Protein AF-0000000086929652 (afdb_homodimer)

Solvent-ac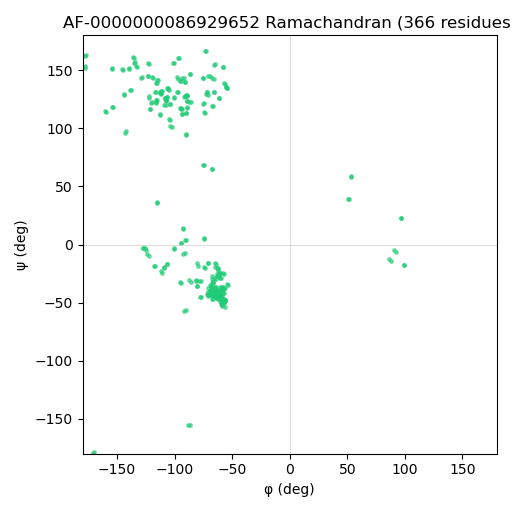cessible surface area (backbone atoms only — not comparable to full-atom values): 19078 Å² total; per-residue (Å²): 114,42,82,32,29,51,51,63,45,70,45,79,44,79,44,78,46,79,41,56,48,30,36,38,38,33,28,35,32,68,66,44,46,27,73,74,44,15,89,83,45,36,86,54,53,48,76,61,48,53,70,36,66,65,52,47,52,46,62,53,68,43,70,43,40,34,35,40,36,36,30,31,57,32,72,74,41,42,44,50,57,54,47,51,56,47,47,56,57,34,49,58,37,32,46,70,76,36,74,83,57,67,66,59,60,54,54,53,52,51,60,50,48,67,60,86,46,74,37,50,53,66,41,40,38,36,42,33,34,41,59,88,25,31,34,35,34,24,48,75,82,41,74,62,40,71,42,86,33,55,61,57,43,33,26,55,53,28,41,46,58,42,80,86,29,78,37,68,67,27,30,52,43,28,39,39,44,49,37,52,53,22,56,71,87,115,43,82,33,30,53,51,63,44,70,44,79,43,79,44,77,46,79,40,55,48,30,34,37,40,35,30,35,33,66,66,44,46,27,73,73,42,15,88,83,46,37,86,53,54,48,76,60,48,54,70,36,65,66,52,46,51,45,62,53,68,44,70,41,40,34,34,40,36,35,29,30,57,32,71,73,42,42,43,52,58,53,47,51,56,49,47,55,56,34,52,58,39,32,48,71,77,35,73,82,56,68,65,58,60,54,54,54,52,50,61,52,48,66,61,86,47,73,37,50,52,66,42,40,37,36,43,31,35,42,61,88,26,33,35,35,34,26,48,74,83,40,75,62,41,73,40,84,34,54,63,58,42,33,26,56,54,27,42,47,58,43,80,85,29,78,37,66,67,28,29,52,42,28,38,40,44,49,36,50,52,22,53,70,88

Nearest PDB structures (foldseek):
  4doo-assembly2_B  TM=9.046E-01  e=1.130E-14  Arabidopsis thaliana
  6cjn-assembly2_B  TM=8.867E-01  e=4.929E-11  Medicago sativa
  1jx1-assembly6_F  TM=8.855E-01  e=1.153E-10  Medicago sativa
  8v8l-assembly2_B  TM=8.593E-01  e=3.194E-10  Panicum virgatum
  5yx4-assembly1_A  TM=8.582E-01  e=7.903E-10  Deschampsia antarctica

pLDDT: mean 89.86, std 7.42, range [68.31, 98.5]

Organism: Prunus avium (NCBI:txid42229)

Radius of gyration: 35.33 Å; Cα contacts (8 Å, |Δi|>4): 707; chains: 2; bounding box: 44×94×55 Å

Foldseek 3Di:
DDDDDDDDDDDDDDDDDDDDFKDKDKDWDLVQLQVQCLVPQLPPDLVVQLPDQVNLVSVLQALTKMKMKIFGADWPDWLLVVLVVLLVQLVVQLCVVPVPDDCVLSVQVSVLRPDRDTDGGGKMWMWIAHSQQKTWIAIPNHTSDIGRHSSSSSSNCCLDQNPPHPDPVNNSVVSSVSSVSSNVD/DDDDDDDDDDDDDDDDDDDDFKDKDKDWDLVQLQVQCQVPQLPPDLVVQLPDQVNLVSVLQALTKMKMKIFGADWPDWLLVVLVVLLVQLVVQLCVVPVPDDCVLSVQVSVLRPDRDTDGGGKMWMWIAHSQQKTWIATPNHTSDIGRHSSSSSSNCCLDQNPPHPDPVNNSVVSSVSSVSSNVD

Structure (mmCIF, N/CA/C/O backbone):
data_AF-0000000086929652-model_v1
#
loop_
_entity.id
_entity.type
_entity.pdbx_description
1 polymer 'Fatty-acid-binding protein 2-like'
#
loop_
_atom_site.group_PDB
_atom_site.id
_atom_site.type_symbol
_atom_site.label_atom_id
_atom_site.label_alt_id
_atom_site.label_comp_id
_atom_site.label_asym_id
_atom_site.label_entity_id
_atom_site.label_seq_id
_atom_site.pdbx_PDB_ins_code
_atom_site.Cartn_x
_atom_site.Cartn_y
_atom_site.Cartn_z
_atom_site.occupancy
_atom_site.B_iso_or_equiv
_atom_site.auth_seq_id
_atom_site.auth_comp_id
_atom_site.auth_asym_id
_atom_site.auth_atom_id
_atom_site.pdbx_PDB_model_num
ATOM 1 N N . GLN A 1 1 ? 0.163 34.469 25.625 1 90.38 1 GLN A N 1
ATOM 2 C CA . GLN A 1 1 ? -0.466 33.969 24.422 1 90.38 1 GLN A CA 1
ATOM 3 C C . GLN A 1 1 ? -1.559 32.938 24.766 1 90.38 1 GLN A C 1
ATOM 5 O O . GLN A 1 1 ? -1.513 32.312 25.812 1 90.38 1 GLN A O 1
ATOM 10 N N . VAL A 1 2 ? -2.607 32.969 24 1 95.44 2 VAL A N 1
ATOM 11 C CA . VAL A 1 2 ? -3.727 32.062 24.219 1 95.44 2 VAL A CA 1
ATOM 12 C C . VAL A 1 2 ? -3.855 31.094 23.031 1 95.44 2 VAL A C 1
ATOM 14 O O . VAL A 1 2 ? -3.672 31.516 21.875 1 95.44 2 VAL A O 1
ATOM 17 N N . LEU A 1 3 ? -4.176 29.938 23.391 1 97.38 3 LEU A N 1
ATOM 18 C CA . LEU A 1 3 ? -4.398 28.938 22.359 1 97.38 3 LEU A CA 1
ATOM 19 C C . LEU A 1 3 ? -5.691 29.203 21.594 1 97.38 3 LEU A C 1
ATOM 21 O O . LEU A 1 3 ? -6.75 29.375 22.219 1 97.38 3 LEU A O 1
ATOM 25 N N . VAL A 1 4 ? -5.551 29.156 20.25 1 97.56 4 VAL A N 1
ATOM 26 C CA . VAL A 1 4 ? -6.75 29.5 19.484 1 97.56 4 VAL A CA 1
ATOM 27 C C . VAL A 1 4 ? -7.051 28.406 18.469 1 97.56 4 VAL A C 1
ATOM 29 O O . VAL A 1 4 ? -8.055 28.469 17.75 1 97.56 4 VAL A O 1
ATOM 32 N N . GLY A 1 5 ? -6.25 27.422 18.359 1 97.31 5 GLY A N 1
ATOM 33 C CA . GLY A 1 5 ? -6.523 26.312 17.469 1 97.31 5 GLY A CA 1
ATOM 34 C C . GLY A 1 5 ? -5.465 25.219 17.531 1 97.31 5 GLY A C 1
ATOM 35 O O . GLY A 1 5 ? -4.324 25.484 17.906 1 97.31 5 GLY A O 1
ATOM 36 N N . THR A 1 6 ? -5.934 24.094 17.203 1 96.5 6 THR A N 1
ATOM 37 C CA . THR A 1 6 ? -5.035 22.938 17.172 1 96.5 6 THR A CA 1
ATOM 38 C C . THR A 1 6 ? -5.285 22.109 15.914 1 96.5 6 THR A C 1
ATOM 40 O O . THR A 1 6 ? -6.297 22.281 15.234 1 96.5 6 THR A O 1
ATOM 43 N N . GLY A 1 7 ? -4.266 21.266 15.578 1 95.38 7 GLY A N 1
ATOM 44 C CA . GLY A 1 7 ? -4.379 20.328 14.484 1 95.38 7 GLY A CA 1
ATOM 45 C C . GLY A 1 7 ? -3.221 19.344 14.414 1 95.38 7 GLY A C 1
ATOM 46 O O . GLY A 1 7 ? -2.395 19.281 15.328 1 95.38 7 GLY A O 1
ATOM 47 N N . SER A 1 8 ? -3.314 18.5 13.43 1 92.81 8 SER A N 1
ATOM 48 C CA . SER A 1 8 ? -2.238 17.531 13.234 1 92.81 8 SER A CA 1
ATOM 49 C C . SER A 1 8 ? -2.006 17.266 11.75 1 92.81 8 SER A C 1
ATOM 51 O O . SER A 1 8 ? -2.885 17.516 10.922 1 92.81 8 SER A O 1
ATOM 53 N N . ARG A 1 9 ? -0.792 16.953 11.484 1 86.69 9 ARG A N 1
ATOM 54 C CA . ARG A 1 9 ? -0.431 16.5 10.141 1 86.69 9 ARG A CA 1
ATOM 55 C C . ARG A 1 9 ? -0.159 15 10.125 1 86.69 9 ARG A C 1
ATOM 57 O O . ARG A 1 9 ? 0.569 14.484 10.969 1 86.69 9 ARG A O 1
ATOM 64 N N . THR A 1 10 ? -0.856 14.328 9.211 1 87.81 10 THR A N 1
ATOM 65 C CA . THR A 1 10 ? -0.689 12.891 9.023 1 87.81 10 THR A CA 1
ATOM 66 C C . THR A 1 10 ? -0.203 12.586 7.609 1 87.81 10 THR A C 1
ATOM 68 O O . THR A 1 10 ? -0.501 13.328 6.672 1 87.81 10 THR A O 1
ATOM 71 N N . MET A 1 11 ? 0.618 11.641 7.457 1 81.12 11 MET A N 1
ATOM 72 C CA . MET A 1 11 ? 1.097 11.156 6.164 1 81.12 11 MET A CA 1
ATOM 73 C C . MET A 1 11 ? 0.66 9.719 5.926 1 81.12 11 MET A C 1
ATOM 75 O O . MET A 1 11 ? 0.737 8.883 6.828 1 81.12 11 MET A O 1
ATOM 79 N N . LYS A 1 12 ? 0.118 9.492 4.758 1 85.38 12 LYS A N 1
ATOM 80 C CA . LYS A 1 12 ? -0.239 8.125 4.379 1 85.38 12 LYS A CA 1
ATOM 81 C C . LYS A 1 12 ? 0.924 7.426 3.682 1 85.38 12 LYS A C 1
ATOM 83 O O . LYS A 1 12 ? 1.51 7.973 2.744 1 85.38 12 LYS A O 1
ATOM 88 N N . ILE A 1 13 ? 1.312 6.355 4.191 1 82.44 13 ILE A N 1
ATOM 89 C CA . ILE A 1 13 ? 2.363 5.559 3.572 1 82.44 13 ILE A CA 1
ATOM 90 C C . ILE A 1 13 ? 1.775 4.246 3.049 1 82.44 13 ILE A C 1
ATOM 92 O O . ILE A 1 13 ? 1.001 3.586 3.744 1 82.44 13 ILE A O 1
ATOM 96 N N . ILE A 1 14 ? 2.039 3.92 1.833 1 86 14 ILE A N 1
ATOM 97 C CA . ILE A 1 14 ? 1.6 2.674 1.217 1 86 14 ILE A CA 1
ATOM 98 C C . ILE A 1 14 ? 2.689 1.613 1.361 1 86 14 ILE A C 1
ATOM 100 O O . ILE A 1 14 ? 3.832 1.828 0.949 1 86 14 ILE A O 1
ATOM 104 N N . LYS A 1 15 ? 2.467 0.588 2.016 1 82.5 15 LYS A N 1
ATOM 105 C CA . LYS A 1 15 ? 3.363 -0.561 2.096 1 82.5 15 LYS A CA 1
ATOM 106 C C . LYS A 1 15 ? 2.801 -1.751 1.324 1 82.5 15 LYS A C 1
ATOM 108 O O . LYS A 1 15 ? 1.619 -2.078 1.45 1 82.5 15 LYS A O 1
ATOM 113 N N . ILE A 1 16 ? 3.578 -2.262 0.441 1 85.12 16 ILE A N 1
ATOM 114 C CA . ILE A 1 16 ? 3.203 -3.473 -0.281 1 85.12 16 ILE A CA 1
ATOM 115 C C . ILE A 1 16 ? 3.779 -4.695 0.429 1 85.12 16 ILE A C 1
ATOM 117 O O . ILE A 1 16 ? 4.992 -4.789 0.633 1 85.12 16 ILE A O 1
ATOM 121 N N . LYS A 1 17 ? 2.971 -5.508 0.998 1 83.44 17 LYS A N 1
ATOM 122 C CA . LYS A 1 17 ? 3.385 -6.77 1.6 1 83.44 17 LYS A CA 1
ATOM 123 C C . LYS A 1 17 ? 3.096 -7.945 0.666 1 83.44 17 LYS A C 1
ATOM 125 O O . LYS A 1 17 ? 2.025 -8.016 0.058 1 83.44 17 LYS A O 1
ATOM 130 N N . SER A 1 18 ? 4.199 -8.719 0.436 1 86.25 18 SER A N 1
ATOM 131 C CA . SER A 1 18 ? 4.043 -9.961 -0.32 1 86.25 18 SER A CA 1
ATOM 132 C C . SER A 1 18 ? 3.719 -11.133 0.6 1 86.25 18 SER A C 1
ATOM 134 O O . SER A 1 18 ? 4.488 -11.445 1.511 1 86.25 18 SER A O 1
ATOM 136 N N . LEU A 1 19 ? 2.498 -11.719 0.362 1 84.81 19 LEU A N 1
ATOM 137 C CA . LEU A 1 19 ? 2.096 -12.891 1.136 1 84.81 19 LEU A CA 1
ATOM 138 C C . LEU A 1 19 ? 2.23 -14.164 0.306 1 84.81 19 LEU A C 1
ATOM 140 O O . LEU A 1 19 ? 1.603 -14.289 -0.749 1 84.81 19 LEU A O 1
ATOM 144 N N . LYS A 1 20 ? 3.08 -15.055 0.873 1 86.44 20 LYS A N 1
ATOM 145 C CA . LYS A 1 20 ? 3.137 -16.375 0.256 1 86.44 20 LYS A CA 1
ATOM 146 C C . LYS A 1 20 ? 1.896 -17.188 0.596 1 86.44 20 LYS A C 1
ATOM 148 O O . LYS A 1 20 ? 1.617 -17.453 1.769 1 86.44 20 LYS A O 1
ATOM 153 N N . ILE A 1 21 ? 1.219 -17.594 -0.435 1 87.38 21 ILE A N 1
ATOM 154 C CA . ILE A 1 21 ? -0.038 -18.297 -0.223 1 87.38 21 ILE A CA 1
ATOM 155 C C . ILE A 1 21 ? 0.224 -19.797 -0.155 1 87.38 21 ILE A C 1
ATOM 157 O O . ILE A 1 21 ? -0.118 -20.453 0.834 1 87.38 21 ILE A O 1
ATOM 161 N N . TYR A 1 22 ? 0.825 -20.422 -1.154 1 90.62 22 TYR A N 1
ATOM 162 C CA . TYR A 1 22 ? 1.156 -21.828 -1.152 1 90.62 22 TYR A CA 1
ATOM 163 C C . TYR A 1 22 ? 2.34 -22.125 -2.07 1 90.62 22 TYR A C 1
ATOM 165 O O . TYR A 1 22 ? 2.617 -21.344 -2.992 1 90.62 22 TYR A O 1
ATOM 173 N N . ALA A 1 23 ? 3.01 -23.156 -1.657 1 94.31 23 ALA A N 1
ATOM 174 C CA . ALA A 1 23 ? 3.98 -23.781 -2.553 1 94.31 23 ALA A CA 1
ATOM 175 C C . ALA A 1 23 ? 3.404 -25.047 -3.191 1 94.31 23 ALA A C 1
ATOM 177 O O . ALA A 1 23 ? 2.414 -25.594 -2.705 1 94.31 23 ALA A O 1
ATOM 178 N N . PHE A 1 24 ? 3.998 -25.406 -4.395 1 96.25 24 PHE A N 1
ATOM 179 C CA . PHE A 1 24 ? 3.477 -26.625 -5 1 96.25 24 PHE A CA 1
ATOM 180 C C . PHE A 1 24 ? 4.605 -27.453 -5.598 1 96.25 24 PHE A C 1
ATOM 182 O O . PHE A 1 24 ? 5.668 -26.922 -5.922 1 96.25 24 PHE A O 1
ATOM 189 N N . GLY A 1 25 ? 4.406 -28.766 -5.637 1 97.88 25 GLY A N 1
ATOM 190 C CA . GLY A 1 25 ? 5.184 -29.719 -6.402 1 97.88 25 GLY A CA 1
ATOM 191 C C . GLY A 1 25 ? 4.379 -30.422 -7.484 1 97.88 25 GLY A C 1
ATOM 192 O O . GLY A 1 25 ? 3.205 -30.734 -7.285 1 97.88 25 GLY A O 1
ATOM 193 N N . PHE A 1 26 ? 4.984 -30.562 -8.578 1 98.44 26 PHE A N 1
ATOM 194 C CA . PHE A 1 26 ? 4.379 -31.25 -9.711 1 98.44 26 PHE A CA 1
ATOM 195 C C . PHE A 1 26 ? 5.039 -32.625 -9.93 1 98.44 26 PHE A C 1
ATOM 197 O O . PHE A 1 26 ? 6.262 -32.688 -10.078 1 98.44 26 PHE A O 1
ATOM 204 N N . TYR A 1 27 ? 4.219 -33.656 -9.938 1 98.31 27 TYR A N 1
ATOM 205 C CA . TYR A 1 27 ? 4.738 -35 -10.016 1 98.31 27 TYR A CA 1
ATOM 206 C C . TYR A 1 27 ? 4.156 -35.75 -11.211 1 98.31 27 TYR A C 1
ATOM 208 O O . TYR A 1 27 ? 2.979 -35.594 -11.539 1 98.31 27 TYR A O 1
ATOM 216 N N . VAL A 1 28 ? 4.984 -36.594 -11.805 1 97.31 28 VAL A N 1
ATOM 217 C CA . VAL A 1 28 ? 4.512 -37.469 -12.883 1 97.31 28 VAL A CA 1
ATOM 218 C C . VAL A 1 28 ? 5.023 -38.875 -12.664 1 97.31 28 VAL A C 1
ATOM 220 O O . VAL A 1 28 ? 5.98 -39.094 -11.914 1 97.31 28 VAL A O 1
ATOM 223 N N . HIS A 1 29 ? 4.285 -39.781 -13.266 1 95.38 29 HIS A N 1
ATOM 224 C CA . HIS A 1 29 ? 4.762 -41.156 -13.32 1 95.38 29 HIS A CA 1
ATOM 225 C C . HIS A 1 29 ? 5.602 -41.406 -14.562 1 95.38 29 HIS A C 1
ATOM 227 O O . HIS A 1 29 ? 5.078 -41.438 -15.68 1 95.38 29 HIS A O 1
ATOM 233 N N . PRO A 1 30 ? 6.887 -41.656 -14.391 1 95.19 30 PRO A N 1
ATOM 234 C CA . PRO A 1 30 ? 7.793 -41.75 -15.539 1 95.19 30 PRO A CA 1
ATOM 235 C C . PRO A 1 30 ? 7.375 -42.844 -16.547 1 95.19 30 PRO A C 1
ATOM 237 O O . PRO A 1 30 ? 7.5 -42.625 -17.75 1 95.19 30 PRO A O 1
ATOM 240 N N . TYR A 1 31 ? 6.91 -43.938 -16.016 1 94.5 31 TYR A N 1
ATOM 241 C CA . TYR A 1 31 ? 6.52 -45 -16.906 1 94.5 31 TYR A CA 1
ATOM 242 C C . TYR A 1 31 ? 5.375 -44.594 -17.828 1 94.5 31 TYR A C 1
ATOM 244 O O . TYR A 1 31 ? 5.391 -44.844 -19.031 1 94.5 31 TYR A O 1
ATOM 252 N N . SER A 1 32 ? 4.402 -43.906 -17.219 1 93.19 32 SER A N 1
ATOM 253 C CA . SER A 1 32 ? 3.268 -43.438 -18 1 93.19 32 SER A CA 1
ATOM 254 C C . SER A 1 32 ? 3.703 -42.406 -19.047 1 93.19 32 SER A C 1
ATOM 256 O O . SER A 1 32 ? 3.203 -42.375 -20.172 1 93.19 32 SER A O 1
ATOM 258 N N . VAL A 1 33 ? 4.629 -41.594 -18.719 1 95.31 33 VAL A N 1
ATOM 259 C CA . VAL A 1 33 ? 5.148 -40.562 -19.625 1 95.31 33 VAL A CA 1
ATOM 260 C C . VAL A 1 33 ? 5.812 -41.219 -20.828 1 95.31 33 VAL A C 1
ATOM 262 O O . VAL A 1 33 ? 5.527 -40.875 -21.969 1 95.31 33 VAL A O 1
ATOM 265 N N . CYS A 1 34 ? 6.602 -42.219 -20.594 1 96.19 34 CYS A N 1
ATOM 266 C CA . CYS A 1 34 ? 7.305 -42.906 -21.656 1 96.19 34 CYS A CA 1
ATOM 267 C C . CYS A 1 34 ? 6.324 -43.656 -22.547 1 96.19 34 CYS A C 1
ATOM 269 O O . CYS A 1 34 ? 6.434 -43.625 -23.781 1 96.19 34 CYS A O 1
ATOM 271 N N . LYS A 1 35 ? 5.457 -44.344 -21.891 1 95.38 35 LYS A N 1
ATOM 272 C CA . LYS A 1 35 ? 4.484 -45.156 -22.625 1 95.38 35 LYS A CA 1
ATOM 273 C C . LYS A 1 35 ? 3.654 -44.281 -23.562 1 95.38 35 LYS A C 1
ATOM 275 O O . LYS A 1 35 ? 3.381 -44.656 -24.703 1 95.38 35 LYS A O 1
ATOM 280 N N . LYS A 1 36 ? 3.338 -43.094 -23.109 1 95.19 36 LYS A N 1
ATOM 281 C CA . LYS A 1 36 ? 2.373 -42.281 -23.844 1 95.19 36 LYS A CA 1
ATOM 282 C C . LYS A 1 36 ? 3.076 -41.312 -24.797 1 95.19 36 LYS A C 1
ATOM 284 O O . LYS A 1 36 ? 2.549 -41 -25.859 1 95.19 36 LYS A O 1
ATOM 289 N N . LEU A 1 37 ? 4.262 -40.844 -24.438 1 96 37 LEU A N 1
ATOM 290 C CA . LEU A 1 37 ? 4.84 -39.75 -25.203 1 96 37 LEU A CA 1
ATOM 291 C C . LEU A 1 37 ? 6.219 -40.125 -25.734 1 96 37 LEU A C 1
ATOM 293 O O . LEU A 1 37 ? 6.773 -39.406 -26.578 1 96 37 LEU A O 1
ATOM 297 N N . GLY A 1 38 ? 6.746 -41.188 -25.344 1 96.06 38 GLY A N 1
ATOM 298 C CA . GLY A 1 38 ? 8.094 -41.562 -25.734 1 96.06 38 GLY A CA 1
ATOM 299 C C . GLY A 1 38 ? 8.273 -41.688 -27.234 1 96.06 38 GLY A C 1
ATOM 300 O O . GLY A 1 38 ? 9.195 -41.094 -27.797 1 96.06 38 GLY A O 1
ATOM 301 N N . SER A 1 39 ? 7.43 -42.438 -27.906 1 95.19 39 SER A N 1
ATOM 302 C CA . SER A 1 39 ? 7.547 -42.75 -29.344 1 95.19 39 SER A CA 1
ATOM 303 C C . SER A 1 39 ? 7.539 -41.438 -30.156 1 95.19 39 SER A C 1
ATOM 305 O O . SER A 1 39 ? 8.266 -41.344 -31.141 1 95.19 39 SER A O 1
ATOM 307 N N . LYS A 1 40 ? 6.781 -40.5 -29.719 1 95.81 40 LYS A N 1
ATOM 308 C CA . LYS A 1 40 ? 6.605 -39.25 -30.484 1 95.81 40 LYS A CA 1
ATOM 309 C C . LYS A 1 40 ? 7.766 -38.281 -30.25 1 95.81 40 LYS A C 1
ATOM 311 O O . LYS A 1 40 ? 8.156 -37.562 -31.172 1 95.81 40 LYS A O 1
ATOM 316 N N . TYR A 1 41 ? 8.336 -38.344 -29.047 1 96.44 41 TYR A N 1
ATOM 317 C CA . TYR A 1 41 ? 9.172 -37.188 -28.719 1 96.44 41 TYR A CA 1
ATOM 318 C C . TYR A 1 41 ? 10.578 -37.625 -28.312 1 96.44 41 TYR A C 1
ATOM 320 O O . TYR A 1 41 ? 11.453 -36.781 -28.094 1 96.44 41 TYR A O 1
ATOM 328 N N . ALA A 1 42 ? 10.906 -38.844 -28.234 1 94.81 42 ALA A N 1
ATOM 329 C CA . ALA A 1 42 ? 12.164 -39.375 -27.688 1 94.81 42 ALA A CA 1
ATOM 330 C C . ALA A 1 42 ? 13.352 -38.906 -28.516 1 94.81 42 ALA A C 1
ATOM 332 O O . ALA A 1 42 ? 14.469 -38.781 -28 1 94.81 42 ALA A O 1
ATOM 333 N N . SER A 1 43 ? 13.164 -38.594 -29.75 1 94.19 43 SER A N 1
ATOM 334 C CA . SER A 1 43 ? 14.266 -38.25 -30.641 1 94.19 43 SER A CA 1
ATOM 335 C C . SER A 1 43 ? 14.508 -36.75 -30.672 1 94.19 43 SER A C 1
ATOM 337 O O . SER A 1 43 ? 15.461 -36.281 -31.297 1 94.19 43 SER A O 1
ATOM 339 N N . ILE A 1 44 ? 13.719 -36 -30.109 1 94.88 44 ILE A N 1
ATOM 340 C CA . ILE A 1 44 ? 13.828 -34.531 -30.109 1 94.88 44 ILE A CA 1
ATOM 341 C C . ILE A 1 44 ? 14.648 -34.094 -28.906 1 94.88 44 ILE A C 1
ATOM 343 O O . ILE A 1 44 ? 14.508 -34.625 -27.812 1 94.88 44 ILE A O 1
ATOM 347 N N . SER A 1 45 ? 15.492 -33.125 -29.078 1 95.06 45 SER A N 1
ATOM 348 C CA . SER A 1 45 ? 16.312 -32.625 -27.969 1 95.06 45 SER A CA 1
ATOM 349 C C . SER A 1 45 ? 15.453 -31.969 -26.891 1 95.06 45 SER A C 1
ATOM 351 O O . SER A 1 45 ? 14.367 -31.453 -27.172 1 95.06 45 SER A O 1
ATOM 353 N N . VAL A 1 46 ? 15.977 -31.969 -25.703 1 95.69 46 VAL A N 1
ATOM 354 C CA . VAL A 1 46 ? 15.25 -31.422 -24.547 1 95.69 46 VAL A CA 1
ATO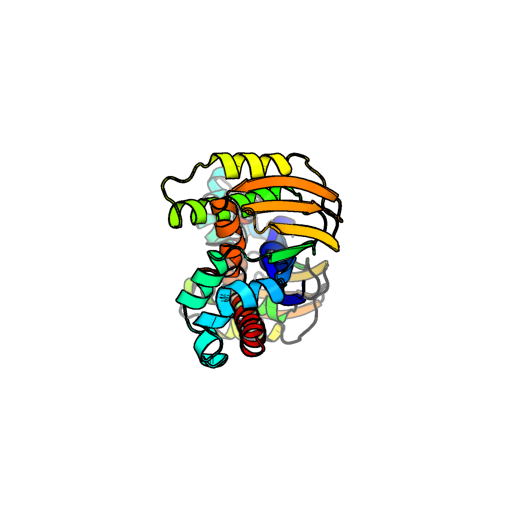M 355 C C . VAL A 1 46 ? 14.945 -29.938 -24.781 1 95.69 46 VAL A C 1
ATOM 357 O O . VAL A 1 46 ? 13.82 -29.484 -24.578 1 95.69 46 VAL A O 1
ATOM 360 N N . ASP A 1 47 ? 15.883 -29.188 -25.25 1 94.75 47 ASP A N 1
ATOM 361 C CA . ASP A 1 47 ? 15.734 -27.75 -25.469 1 94.75 47 ASP A CA 1
ATOM 362 C C . ASP A 1 47 ? 14.656 -27.469 -26.516 1 94.75 47 ASP A C 1
ATOM 364 O O . ASP A 1 47 ? 13.867 -26.531 -26.344 1 94.75 47 ASP A O 1
ATOM 368 N N . GLU A 1 48 ? 14.648 -28.25 -27.5 1 95.5 48 GLU A N 1
ATOM 369 C CA . GLU A 1 48 ? 13.656 -28.0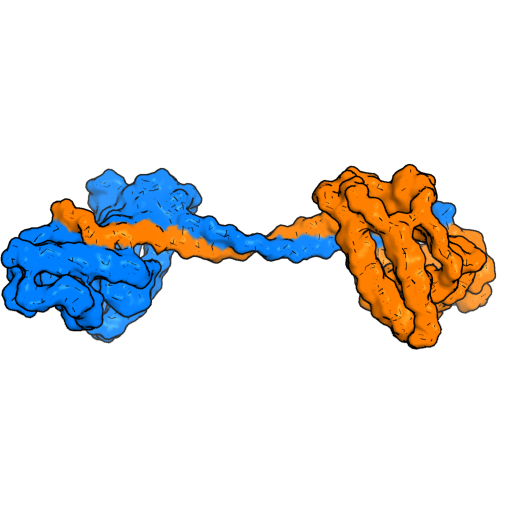78 -28.547 1 95.5 48 GLU A CA 1
ATOM 370 C C . GLU A 1 48 ? 12.258 -28.469 -28.062 1 95.5 48 GLU A C 1
ATOM 372 O O . GLU A 1 48 ? 11.289 -27.766 -28.312 1 95.5 48 GLU A O 1
ATOM 377 N N . LEU A 1 49 ? 12.227 -29.562 -27.375 1 94.94 49 LEU A N 1
ATOM 378 C CA . LEU A 1 49 ? 10.945 -30.094 -26.922 1 94.94 49 LEU A CA 1
ATOM 379 C C . LEU A 1 49 ? 10.289 -29.125 -25.938 1 94.94 49 LEU A C 1
ATOM 381 O O . LEU A 1 49 ? 9.078 -28.906 -26 1 94.94 49 LEU A O 1
ATOM 385 N N . ASN A 1 50 ? 11.078 -28.562 -25.094 1 94.81 50 ASN A N 1
ATOM 386 C CA . ASN A 1 50 ? 10.57 -27.672 -24.047 1 94.81 50 ASN A CA 1
ATOM 387 C C . ASN A 1 50 ? 9.922 -26.422 -24.625 1 94.81 50 ASN A C 1
ATOM 389 O O . ASN A 1 50 ? 9.141 -25.75 -23.953 1 94.81 50 ASN A O 1
ATOM 393 N N . LYS A 1 51 ? 10.156 -26.109 -25.859 1 93.12 51 LYS A N 1
ATOM 394 C CA . LYS A 1 51 ? 9.633 -24.906 -26.5 1 93.12 51 LYS A CA 1
ATOM 395 C C . LYS A 1 51 ? 8.406 -25.219 -27.359 1 93.12 51 LYS A C 1
ATOM 397 O O . LYS A 1 51 ? 7.758 -24.312 -27.875 1 93.12 51 LYS A O 1
ATOM 402 N N . ARG A 1 52 ? 8.062 -26.438 -27.438 1 94.31 52 ARG A N 1
ATOM 403 C CA . ARG A 1 52 ? 6.977 -26.859 -28.312 1 94.31 52 ARG A CA 1
ATOM 404 C C . ARG A 1 52 ? 5.637 -26.812 -27.594 1 94.31 52 ARG A C 1
ATOM 406 O O . ARG A 1 52 ? 5.457 -27.5 -26.578 1 94.31 52 ARG A O 1
ATOM 413 N N . HIS A 1 53 ? 4.77 -26.156 -28.234 1 93.75 53 HIS A N 1
ATOM 414 C CA . HIS A 1 53 ? 3.436 -26.031 -27.656 1 93.75 53 HIS A CA 1
ATOM 415 C C . HIS A 1 53 ? 2.699 -27.359 -27.703 1 93.75 53 HIS A C 1
ATOM 417 O O . HIS A 1 53 ? 1.985 -27.719 -26.75 1 93.75 53 HIS A O 1
ATOM 423 N N . ASP A 1 54 ? 2.883 -28.062 -28.734 1 95.19 54 ASP A N 1
ATOM 424 C CA . ASP A 1 54 ? 2.182 -29.328 -28.891 1 95.19 54 ASP A CA 1
ATOM 425 C C . ASP A 1 54 ? 2.625 -30.344 -27.844 1 95.19 54 ASP A C 1
ATOM 427 O O . ASP A 1 54 ? 1.849 -31.203 -27.438 1 95.19 54 ASP A O 1
ATOM 431 N N . PHE A 1 55 ? 3.857 -30.203 -27.406 1 96.5 55 PHE A N 1
ATOM 432 C CA . PHE A 1 55 ? 4.367 -31.062 -26.344 1 96.5 55 PHE A CA 1
ATOM 433 C C . PHE A 1 55 ? 3.537 -30.906 -25.078 1 96.5 55 PHE A C 1
ATOM 435 O O . PHE A 1 55 ? 3.062 -31.891 -24.516 1 96.5 55 PHE A O 1
ATOM 442 N N . TYR A 1 56 ? 3.303 -29.703 -24.703 1 96.69 56 TYR A N 1
ATOM 443 C CA . TYR A 1 56 ? 2.527 -29.422 -23.5 1 96.69 56 TYR A CA 1
ATOM 444 C C . TYR A 1 56 ? 1.069 -29.828 -23.688 1 96.69 56 TYR A C 1
ATOM 446 O O . TYR A 1 56 ? 0.443 -30.359 -22.766 1 96.69 56 TYR A O 1
ATOM 454 N N . GLU A 1 57 ? 0.559 -29.594 -24.844 1 94.81 57 GLU A N 1
ATOM 455 C CA . GLU A 1 57 ? -0.809 -30.016 -25.141 1 94.81 57 GLU A CA 1
ATOM 456 C C . GLU A 1 57 ? -0.959 -31.531 -25.047 1 94.81 57 GLU A C 1
ATOM 458 O O . GLU A 1 57 ? -1.953 -32.031 -24.516 1 94.81 57 GLU A O 1
ATOM 463 N N . ASP A 1 58 ? 0.038 -32.188 -25.578 1 96 58 ASP A N 1
ATOM 464 C CA . ASP A 1 58 ? 0.001 -33.656 -25.516 1 96 58 ASP A CA 1
ATOM 465 C C . ASP A 1 58 ? 0.126 -34.156 -24.078 1 96 58 ASP A C 1
ATOM 467 O O . ASP A 1 58 ? -0.521 -35.125 -23.703 1 96 58 ASP A O 1
ATOM 471 N N . LEU A 1 59 ? 0.968 -33.531 -23.328 1 95 59 LEU A N 1
ATOM 472 C CA . LEU A 1 59 ? 1.109 -33.875 -21.922 1 95 59 LEU A CA 1
ATOM 473 C C . LEU A 1 59 ? -0.227 -33.75 -21.203 1 95 59 LEU A C 1
ATOM 475 O O . LEU A 1 59 ? -0.562 -34.594 -20.359 1 95 59 LEU A O 1
ATOM 479 N N . LEU A 1 60 ? -1.035 -32.75 -21.531 1 94.12 60 LEU A N 1
ATOM 480 C CA . LEU A 1 60 ? -2.326 -32.5 -20.906 1 94.12 60 LEU A CA 1
ATOM 481 C C . LEU A 1 60 ? -3.387 -33.469 -21.422 1 94.12 60 LEU A C 1
ATOM 483 O O . LEU A 1 60 ? -4.285 -33.875 -20.672 1 94.12 60 LEU A O 1
ATOM 487 N N . ARG A 1 61 ? -3.266 -33.875 -22.625 1 91.69 61 ARG A N 1
ATOM 488 C CA . ARG A 1 61 ? -4.285 -34.719 -23.25 1 91.69 61 ARG A CA 1
ATOM 489 C C . ARG A 1 61 ? -4.051 -36.188 -22.953 1 91.69 61 ARG A C 1
ATOM 491 O O . ARG A 1 61 ? -5 -36.969 -22.844 1 91.69 61 ARG A O 1
ATOM 498 N N . ALA A 1 62 ? -2.809 -36.469 -22.844 1 92 62 ALA A N 1
ATOM 499 C CA . ALA A 1 62 ? -2.475 -37.875 -22.656 1 92 62 ALA A CA 1
ATOM 500 C C . ALA A 1 62 ? -2.926 -38.375 -21.281 1 92 62 ALA A C 1
ATOM 502 O O . ALA A 1 62 ? -2.939 -37.625 -20.312 1 92 62 ALA A O 1
ATOM 503 N N . ASP A 1 63 ? -3.354 -39.594 -21.172 1 88.69 63 ASP A N 1
ATOM 504 C CA . ASP A 1 63 ? -3.77 -40.219 -19.922 1 88.69 63 ASP A CA 1
ATOM 505 C C . ASP A 1 63 ? -2.562 -40.562 -19.062 1 88.69 63 ASP A C 1
ATOM 507 O O . ASP A 1 63 ? -2.221 -41.75 -18.922 1 88.69 63 ASP A O 1
ATOM 511 N N . ILE A 1 64 ? -1.882 -39.594 -18.562 1 92.81 64 ILE A N 1
ATOM 512 C CA . ILE A 1 64 ? -0.707 -39.75 -17.703 1 92.81 64 ILE A CA 1
ATOM 513 C C . ILE A 1 64 ? -1.073 -39.438 -16.266 1 92.81 64 ILE A C 1
ATOM 515 O O . ILE A 1 64 ? -1.783 -38.469 -15.984 1 92.81 64 ILE A O 1
ATOM 519 N N . ASP A 1 65 ? -0.644 -40.312 -15.422 1 93.56 65 ASP A N 1
ATOM 520 C CA . ASP A 1 65 ? -0.818 -40.062 -13.992 1 93.56 65 ASP A CA 1
ATOM 521 C C . ASP A 1 65 ? 0.039 -38.875 -13.547 1 93.56 65 ASP A C 1
ATOM 523 O O . ASP A 1 65 ? 1.266 -38.906 -13.664 1 93.56 65 ASP A O 1
ATOM 527 N N . MET A 1 66 ? -0.588 -37.844 -13.047 1 95.94 66 MET A N 1
ATOM 528 C CA . MET A 1 66 ? 0.08 -36.656 -12.547 1 95.94 66 MET A CA 1
ATOM 529 C C . MET A 1 66 ? -0.495 -36.25 -11.195 1 95.94 66 MET A C 1
ATOM 531 O O . MET A 1 66 ? -1.653 -36.531 -10.898 1 95.94 66 MET A O 1
ATOM 535 N N . THR A 1 67 ? 0.316 -35.594 -10.422 1 97.75 67 THR A N 1
ATOM 536 C CA . THR A 1 67 ? -0.115 -35.062 -9.141 1 97.75 67 THR A CA 1
ATOM 537 C C . THR A 1 67 ? 0.467 -33.656 -8.914 1 97.75 67 THR A C 1
ATOM 539 O O . THR A 1 67 ? 1.639 -33.406 -9.211 1 97.75 67 THR A O 1
ATOM 542 N N . VAL A 1 68 ? -0.368 -32.781 -8.508 1 97.12 68 VAL A N 1
ATOM 543 C CA . VAL A 1 68 ? 0.088 -31.5 -7.949 1 97.12 68 VAL A CA 1
ATOM 544 C C . VAL A 1 68 ? -0.136 -31.5 -6.438 1 97.12 68 VAL A C 1
ATOM 546 O O . VAL A 1 68 ? -1.253 -31.719 -5.969 1 97.12 68 VAL A O 1
ATOM 549 N N . ARG A 1 69 ? 0.888 -31.266 -5.68 1 96.94 69 ARG A N 1
ATOM 550 C CA . ARG A 1 69 ? 0.787 -31.156 -4.227 1 96.94 69 ARG A CA 1
ATOM 551 C C . ARG A 1 69 ? 0.987 -29.703 -3.785 1 96.94 69 ARG A C 1
ATOM 553 O O . ARG A 1 69 ? 2.039 -29.109 -4.035 1 96.94 69 ARG A O 1
ATOM 560 N N . LEU A 1 70 ? 0.007 -29.219 -3.176 1 94.19 70 LEU A N 1
ATOM 561 C CA . LEU A 1 70 ? 0.096 -27.891 -2.594 1 94.19 70 LEU A CA 1
ATOM 562 C C . LEU A 1 70 ? 0.49 -27.953 -1.123 1 94.19 70 LEU A C 1
ATOM 564 O O . LEU A 1 70 ? 0.027 -28.844 -0.395 1 94.19 70 LEU A O 1
ATOM 568 N N . VAL A 1 71 ? 1.299 -27.031 -0.78 1 94.56 71 VAL A N 1
ATOM 569 C CA . VAL A 1 71 ? 1.612 -26.844 0.631 1 94.56 71 VAL A CA 1
ATOM 570 C C . VAL A 1 71 ? 1.232 -25.422 1.052 1 94.56 71 VAL A C 1
ATOM 572 O O . VAL A 1 71 ? 1.805 -24.453 0.559 1 94.56 71 VAL A O 1
ATOM 575 N N . VAL A 1 72 ? 0.3 -25.391 1.938 1 91.25 72 VAL A N 1
ATOM 576 C CA . VAL A 1 72 ? -0.183 -24.094 2.41 1 91.25 72 VAL A CA 1
ATOM 577 C C . VAL A 1 72 ? 0.932 -23.375 3.16 1 91.25 72 VAL A C 1
ATOM 579 O O . VAL A 1 72 ? 1.599 -23.953 4.016 1 91.25 72 VAL A O 1
ATOM 582 N N . SER A 1 73 ? 1.186 -22.078 2.846 1 90.44 73 SER A N 1
ATOM 583 C CA . SER A 1 73 ? 2.32 -21.359 3.404 1 90.44 73 SER A CA 1
ATOM 584 C C . SER A 1 73 ? 1.867 -20.344 4.457 1 90.44 73 SER A C 1
ATOM 586 O O . SER A 1 73 ? 2.689 -19.797 5.195 1 90.44 73 SER A O 1
ATOM 588 N N . CYS A 1 74 ? 0.641 -20 4.496 1 83.94 74 CYS A N 1
ATOM 589 C CA . CYS A 1 74 ? 0.18 -19 5.453 1 83.94 74 CYS A CA 1
ATOM 590 C C . CYS A 1 74 ? -0.923 -19.562 6.34 1 83.94 74 CYS A C 1
ATOM 592 O O . CYS A 1 74 ? -1.596 -20.516 5.965 1 83.94 74 CYS A O 1
ATOM 594 N N . ASN A 1 75 ? -0.972 -18.891 7.504 1 80.12 75 ASN A N 1
ATOM 595 C CA . ASN A 1 75 ? -2.018 -19.312 8.43 1 80.12 75 ASN A CA 1
ATOM 596 C C . ASN A 1 75 ? -3.34 -18.594 8.141 1 80.12 75 ASN A C 1
ATOM 598 O O . ASN A 1 75 ? -3.35 -17.484 7.621 1 80.12 75 ASN A O 1
ATOM 602 N N . GLY A 1 76 ? -4.336 -19.312 8.391 1 74.12 76 GLY A N 1
ATOM 603 C CA . GLY A 1 76 ? -5.641 -18.656 8.32 1 74.12 76 GLY A CA 1
ATOM 604 C C . GLY A 1 76 ? -6.285 -18.766 6.953 1 74.12 76 GLY A C 1
ATOM 605 O O . GLY A 1 76 ? -7.352 -18.188 6.723 1 74.12 76 GLY A O 1
ATOM 606 N N . MET A 1 77 ? -5.492 -19.312 6.066 1 75.19 77 MET A N 1
ATOM 607 C CA . MET A 1 77 ? -6.125 -19.547 4.77 1 75.19 77 MET A CA 1
ATOM 608 C C . MET A 1 77 ? -7.301 -20.5 4.895 1 75.19 77 MET A C 1
ATOM 610 O O . MET A 1 77 ? -7.199 -21.531 5.578 1 75.19 77 MET A O 1
ATOM 614 N N . LYS A 1 78 ? -8.414 -19.969 4.375 1 73.75 78 LYS A N 1
ATOM 615 C CA . LYS A 1 78 ? -9.602 -20.812 4.398 1 73.75 78 LYS A CA 1
ATOM 616 C C . LYS A 1 78 ? -9.75 -21.578 3.094 1 73.75 78 LYS A C 1
ATOM 618 O O . LYS A 1 78 ? -9.445 -21.062 2.018 1 73.75 78 LYS A O 1
ATOM 623 N N . ILE A 1 79 ? -10.234 -22.859 3.203 1 74.81 79 ILE A N 1
ATOM 624 C CA . ILE A 1 79 ? -10.375 -23.75 2.059 1 74.81 79 ILE A CA 1
ATOM 625 C C . ILE A 1 79 ? -11.312 -23.141 1.029 1 74.81 79 ILE A C 1
ATOM 627 O O . ILE A 1 79 ? -11.141 -23.328 -0.177 1 74.81 79 ILE A O 1
ATOM 631 N N . ASN A 1 80 ? -12.203 -22.359 1.53 1 75.69 80 ASN A N 1
ATOM 632 C CA . ASN A 1 80 ? -13.148 -21.75 0.612 1 75.69 80 ASN A CA 1
ATOM 633 C C . ASN A 1 80 ? -12.469 -20.719 -0.289 1 75.69 80 ASN A C 1
ATOM 635 O O . ASN A 1 80 ? -12.828 -20.578 -1.458 1 75.69 80 ASN A O 1
ATOM 639 N N . THR A 1 81 ? -11.516 -20.062 0.314 1 73.25 81 THR A N 1
ATOM 640 C CA . THR A 1 81 ? -10.766 -19.094 -0.487 1 73.25 81 THR A CA 1
ATOM 641 C C . THR A 1 81 ? -9.977 -19.797 -1.581 1 73.25 81 THR A C 1
ATOM 643 O O . THR A 1 81 ? -9.953 -19.359 -2.729 1 73.25 81 THR A O 1
ATOM 646 N N . VAL A 1 82 ? -9.375 -20.859 -1.221 1 73 82 VAL A N 1
ATOM 647 C CA . VAL A 1 82 ? -8.625 -21.656 -2.186 1 73 82 VAL A CA 1
ATOM 648 C C . VAL A 1 82 ? -9.578 -22.203 -3.248 1 73 82 VAL A C 1
ATOM 650 O O . VAL A 1 82 ? -9.312 -22.078 -4.445 1 73 82 VAL A O 1
ATOM 653 N N . ARG A 1 83 ? -10.594 -22.688 -2.814 1 79.06 83 ARG A N 1
ATOM 654 C CA . ARG A 1 83 ? -11.617 -23.234 -3.695 1 79.06 83 ARG A CA 1
ATOM 655 C C . ARG A 1 83 ? -12.094 -22.188 -4.699 1 79.06 83 ARG A C 1
ATOM 657 O O . ARG A 1 83 ? -12.141 -22.469 -5.902 1 79.06 83 ARG A O 1
ATOM 664 N N . ASP A 1 84 ? -12.391 -21.031 -4.219 1 80.94 84 ASP A N 1
ATOM 665 C CA . ASP A 1 84 ? -12.914 -19.984 -5.086 1 80.94 84 ASP A CA 1
ATOM 666 C C . ASP A 1 84 ? -11.891 -19.578 -6.137 1 80.94 84 ASP A C 1
ATOM 668 O O . ASP A 1 84 ? -12.234 -19.375 -7.305 1 80.94 84 ASP A O 1
ATOM 672 N N . ALA A 1 85 ? -10.711 -19.484 -5.68 1 76.44 85 ALA A N 1
ATOM 673 C CA . ALA A 1 85 ? -9.648 -19.109 -6.609 1 76.44 85 ALA A CA 1
ATOM 674 C C . ALA A 1 85 ? -9.469 -20.188 -7.68 1 76.44 85 ALA A C 1
ATOM 676 O O . ALA A 1 85 ? -9.32 -19.859 -8.867 1 76.44 85 ALA A O 1
ATOM 677 N N . PHE A 1 86 ? -9.539 -21.375 -7.316 1 82.25 86 PHE A N 1
ATOM 678 C CA . PHE A 1 86 ? -9.383 -22.469 -8.266 1 82.25 86 PHE A CA 1
ATOM 679 C C . PHE A 1 86 ? -10.594 -22.562 -9.188 1 82.25 86 PHE A C 1
ATOM 681 O O . PHE A 1 86 ? -10.445 -22.781 -10.391 1 82.25 86 PHE A O 1
ATOM 688 N N . GLU A 1 87 ? -11.703 -22.391 -8.609 1 84.44 87 GLU A N 1
ATOM 689 C CA . GLU A 1 87 ? -12.922 -22.5 -9.406 1 84.44 87 GLU A CA 1
ATOM 690 C C . GLU A 1 87 ? -12.93 -21.484 -10.547 1 84.44 87 GLU A C 1
ATOM 692 O O . GLU A 1 87 ? -13.266 -21.828 -11.688 1 84.44 87 GLU A O 1
ATOM 697 N N . LYS A 1 88 ? -12.664 -20.312 -10.227 1 84.5 88 LYS A N 1
ATOM 698 C CA . LYS A 1 88 ? -12.633 -19.281 -11.258 1 84.5 88 LYS A CA 1
ATOM 699 C C . LYS A 1 88 ? -11.664 -19.641 -12.375 1 84.5 88 LYS A C 1
ATOM 701 O O . LYS A 1 88 ? -12.008 -19.547 -13.555 1 84.5 88 LYS A O 1
ATOM 706 N N . SER A 1 89 ? -10.492 -20.047 -11.992 1 86.25 89 SER A N 1
ATOM 707 C CA . SER A 1 89 ? -9.484 -20.422 -12.969 1 86.25 89 SER A CA 1
ATOM 708 C C . SER A 1 89 ? -9.93 -21.641 -13.781 1 86.25 89 SER A C 1
ATOM 710 O O . SER A 1 89 ? -9.758 -21.672 -15 1 86.25 89 SER A O 1
ATOM 712 N N . LEU A 1 90 ? -10.555 -22.562 -13.156 1 88.44 90 LEU A N 1
ATOM 713 C CA . LEU A 1 90 ? -11 -23.797 -13.805 1 88.44 90 LEU A CA 1
ATOM 714 C C . LEU A 1 90 ? -12.117 -23.516 -14.789 1 88.44 90 LEU A C 1
ATOM 716 O O . LEU A 1 90 ? -12.125 -24.047 -15.898 1 88.44 90 LEU A O 1
ATOM 720 N N . ARG A 1 91 ? -13.023 -22.703 -14.359 1 86.88 91 ARG A N 1
ATOM 721 C CA . ARG A 1 91 ? -14.133 -22.359 -15.242 1 86.88 91 ARG A CA 1
ATOM 722 C C . ARG A 1 91 ? -13.633 -21.719 -16.531 1 86.88 91 ARG A C 1
ATOM 724 O O . ARG A 1 91 ? -14.047 -22.094 -17.625 1 86.88 91 ARG A O 1
ATOM 731 N N . ALA A 1 92 ? -12.781 -20.844 -16.375 1 85.69 92 ALA A N 1
ATOM 732 C CA . ALA A 1 92 ? -12.227 -20.141 -17.547 1 85.69 92 ALA A CA 1
ATOM 733 C C . ALA A 1 92 ? -11.531 -21.125 -18.484 1 85.69 92 ALA A C 1
ATOM 735 O O . ALA A 1 92 ? -11.656 -21.016 -19.703 1 85.69 92 ALA A O 1
ATOM 736 N N . ARG A 1 93 ? -10.906 -22.062 -17.938 1 87.38 93 ARG A N 1
ATOM 737 C CA . ARG A 1 93 ? -10.141 -23 -18.75 1 87.38 93 ARG A CA 1
ATOM 738 C C . ARG A 1 93 ? -11.047 -24.062 -19.359 1 87.38 93 ARG A C 1
ATOM 740 O O . ARG A 1 93 ? -10.797 -24.531 -20.469 1 87.38 93 ARG A O 1
ATOM 747 N N . LEU A 1 94 ? -12.047 -24.453 -18.625 1 85.69 94 LEU A N 1
ATOM 748 C CA . LEU A 1 94 ? -12.992 -25.438 -19.156 1 85.69 94 LEU A CA 1
ATOM 749 C C . LEU A 1 94 ? -13.711 -24.906 -20.375 1 85.69 94 LEU A C 1
ATOM 751 O O . LEU A 1 94 ? -13.891 -25.625 -21.359 1 85.69 94 LEU A O 1
ATOM 755 N N . VAL A 1 95 ? -14.062 -23.672 -20.281 1 82.56 95 VAL A N 1
ATOM 756 C CA . VAL A 1 95 ? -14.781 -23.062 -21.391 1 82.56 95 VAL A CA 1
ATOM 757 C C . VAL A 1 95 ? -13.867 -22.984 -22.609 1 82.56 95 VAL A C 1
ATOM 759 O O . VAL A 1 95 ? -14.32 -23.203 -23.75 1 82.56 95 VAL A O 1
ATOM 762 N N . LYS A 1 96 ? -12.633 -22.719 -22.359 1 80.69 96 LYS A N 1
ATOM 763 C CA . LYS A 1 96 ? -11.672 -22.641 -23.453 1 80.69 96 LYS A CA 1
ATOM 764 C C . LYS A 1 96 ? -11.461 -24 -24.109 1 80.69 96 LYS A C 1
ATOM 766 O O . LYS A 1 96 ? -11.344 -24.094 -25.328 1 80.69 96 LYS A O 1
ATOM 771 N N . THR A 1 97 ? -11.336 -25.031 -23.328 1 74.56 97 THR A N 1
ATOM 772 C CA . THR A 1 97 ? -11.016 -26.359 -23.844 1 74.56 97 THR A CA 1
ATOM 773 C C . THR A 1 97 ? -12.242 -27.016 -24.453 1 74.56 97 THR A C 1
ATOM 775 O O . THR A 1 97 ? -12.148 -27.672 -25.5 1 74.56 97 THR A O 1
ATOM 778 N N . ASN A 1 98 ? -13.414 -26.906 -23.703 1 77.56 98 ASN A N 1
ATOM 779 C CA . ASN A 1 98 ? -14.664 -27.469 -24.188 1 77.56 98 ASN A CA 1
ATOM 780 C C . ASN A 1 98 ? -15.852 -26.578 -23.844 1 77.56 98 ASN A C 1
ATOM 782 O O . ASN A 1 98 ? -16.391 -26.641 -22.734 1 77.56 98 ASN A O 1
ATOM 786 N N . PRO A 1 99 ? -16.188 -25.812 -24.844 1 73.12 99 PRO A N 1
ATOM 787 C CA . PRO A 1 99 ? -17.281 -24.875 -24.609 1 73.12 99 PRO A CA 1
ATOM 788 C C . PRO A 1 99 ? -18.578 -25.578 -24.172 1 73.12 99 PRO A C 1
ATOM 790 O O . PRO A 1 99 ? -19.422 -24.969 -23.516 1 73.12 99 PRO A O 1
ATOM 793 N N . GLU A 1 100 ? -18.672 -26.875 -24.578 1 73 100 GLU A N 1
ATOM 794 C CA . GLU A 1 100 ? -19.891 -27.609 -24.25 1 73 100 GLU A CA 1
ATOM 795 C C . GLU A 1 100 ? -19.75 -28.359 -22.938 1 73 100 GLU A C 1
ATOM 797 O O . GLU A 1 100 ? -20.578 -29.188 -22.594 1 73 100 GLU A O 1
ATOM 802 N N . THR A 1 101 ? -18.703 -27.953 -22.297 1 69.56 101 THR A N 1
ATOM 803 C CA . THR A 1 101 ? -18.391 -28.719 -21.094 1 69.56 101 THR A CA 1
ATOM 804 C C . THR A 1 101 ? -19.484 -28.547 -20.047 1 69.56 101 THR A C 1
ATOM 806 O O . THR A 1 101 ? -20.156 -27.516 -20 1 69.56 101 THR A O 1
ATOM 809 N N . ASP A 1 102 ? -19.734 -29.656 -19.375 1 69.56 102 ASP A N 1
ATOM 810 C CA . ASP A 1 102 ? -20.672 -29.719 -18.25 1 69.56 102 ASP A CA 1
ATOM 811 C C . ASP A 1 102 ? -20.062 -29.062 -17 1 69.56 102 ASP A C 1
ATOM 813 O O . ASP A 1 102 ? -19.078 -29.531 -16.453 1 69.56 102 ASP A O 1
ATOM 817 N N . PHE A 1 103 ? -20.641 -28.016 -16.625 1 79.44 103 PHE A N 1
ATOM 818 C CA . PHE A 1 103 ? -20.141 -27.281 -15.469 1 79.44 103 PHE A CA 1
ATOM 819 C C . PHE A 1 103 ? -20.5 -28.016 -14.18 1 79.44 103 PHE A C 1
ATOM 821 O O . PHE A 1 103 ? -20.141 -27.578 -13.086 1 79.44 103 PHE A O 1
ATOM 828 N N . HIS A 1 104 ? -21.094 -29.234 -14.43 1 85.88 104 HIS A N 1
ATOM 829 C CA . HIS A 1 104 ? -21.422 -30.047 -13.266 1 85.88 104 HIS A CA 1
ATOM 830 C C . HIS A 1 104 ? -20.156 -30.531 -12.57 1 85.88 104 HIS A C 1
ATOM 832 O O . HIS A 1 104 ? -20.141 -30.672 -11.344 1 85.88 104 HIS A O 1
ATOM 838 N N . CYS A 1 105 ? -19.094 -30.703 -13.352 1 85.94 105 CYS A N 1
ATOM 839 C CA . CYS A 1 105 ? -17.859 -31.172 -12.766 1 85.94 105 CYS A CA 1
ATOM 840 C C . CYS A 1 105 ? -17.266 -30.141 -11.812 1 85.94 105 CYS A C 1
ATOM 842 O O . CYS A 1 105 ? -16.703 -30.5 -10.773 1 85.94 105 CYS A O 1
ATOM 844 N N . ILE A 1 106 ? -17.5 -28.922 -12.141 1 86.56 106 ILE A N 1
ATOM 845 C CA . ILE A 1 106 ? -17 -27.859 -11.273 1 86.56 106 ILE A CA 1
ATOM 846 C C . ILE A 1 106 ? -17.812 -27.828 -9.984 1 86.56 106 ILE A C 1
ATOM 848 O O . ILE A 1 106 ? -17.25 -27.641 -8.898 1 86.56 106 ILE A O 1
ATOM 852 N N . THR A 1 107 ? -19.094 -27.969 -10.172 1 85.62 107 THR A N 1
ATOM 853 C CA . THR A 1 107 ? -19.969 -27.984 -9 1 85.62 107 THR A CA 1
ATOM 854 C C . THR A 1 107 ? -19.594 -29.156 -8.07 1 85.62 107 THR A C 1
ATOM 856 O O . THR A 1 107 ? -19.562 -28.984 -6.852 1 85.62 107 THR A O 1
ATOM 859 N N . THR A 1 108 ? -19.359 -30.25 -8.672 1 86.88 108 THR A N 1
ATOM 860 C CA . THR A 1 108 ? -18.953 -31.422 -7.887 1 86.88 108 THR A CA 1
ATOM 861 C C . THR A 1 108 ? -17.609 -31.172 -7.207 1 86.88 108 THR A C 1
ATOM 863 O O . THR A 1 108 ? -17.438 -31.484 -6.031 1 86.88 108 THR A O 1
ATOM 866 N N . PHE A 1 109 ? -16.766 -30.625 -7.918 1 86.75 109 PHE A N 1
ATOM 867 C CA . PHE A 1 109 ? -15.469 -30.281 -7.355 1 86.75 109 PHE A CA 1
ATOM 868 C C . PHE A 1 109 ? -15.625 -29.359 -6.152 1 86.75 109 PHE A C 1
ATOM 870 O O . PHE A 1 109 ? -15.031 -29.594 -5.098 1 86.75 109 PHE A O 1
ATOM 877 N N . ARG A 1 110 ? -16.391 -28.406 -6.367 1 84.06 110 ARG A N 1
ATOM 878 C CA . ARG A 1 110 ? -16.641 -27.422 -5.312 1 84.06 110 ARG A CA 1
ATOM 879 C C . ARG A 1 110 ? -17.188 -28.094 -4.062 1 84.06 110 ARG A C 1
ATOM 881 O O . ARG A 1 110 ? -16.828 -27.734 -2.939 1 84.06 110 ARG A O 1
ATOM 888 N N . SER A 1 111 ? -18.047 -28.984 -4.211 1 84.56 111 SER A N 1
ATOM 889 C CA . SER A 1 111 ? -18.766 -29.625 -3.111 1 84.56 111 SER A CA 1
ATOM 890 C C . SER A 1 111 ? -17.797 -30.422 -2.227 1 84.56 111 SER A C 1
ATOM 892 O O . SER A 1 111 ? -18.125 -30.75 -1.089 1 84.56 111 SER A O 1
ATOM 894 N N . ASN A 1 112 ? -16.672 -30.703 -2.814 1 81.5 112 ASN A N 1
ATOM 895 C CA . ASN A 1 112 ? -15.68 -31.422 -2.033 1 81.5 112 ASN A CA 1
ATOM 896 C C . ASN A 1 112 ? -15.07 -30.547 -0.944 1 81.5 112 ASN A C 1
ATOM 898 O O . ASN A 1 112 ? -14.477 -31.047 0.011 1 81.5 112 ASN A O 1
ATOM 902 N N . PHE A 1 113 ? -15.289 -29.219 -1.121 1 79.12 113 PHE A N 1
ATOM 903 C CA . PHE A 1 113 ? -14.625 -28.281 -0.225 1 79.12 113 PHE A CA 1
ATOM 904 C C . PHE A 1 113 ? -15.641 -27.516 0.616 1 79.12 113 PHE A C 1
ATOM 906 O O . PHE A 1 113 ? -15.484 -26.328 0.855 1 79.12 113 PHE A O 1
ATOM 913 N N . THR A 1 114 ? -16.625 -28.062 0.988 1 69.88 114 THR A N 1
ATOM 914 C CA . THR A 1 114 ? -17.719 -27.328 1.622 1 69.88 114 THR A CA 1
ATOM 915 C C . THR A 1 114 ? -17.406 -27.062 3.09 1 69.88 114 THR A C 1
ATOM 917 O O . THR A 1 114 ? -17.953 -26.125 3.68 1 69.88 114 THR A O 1
ATOM 920 N N . GLN A 1 115 ? -16.484 -27.734 3.611 1 68.75 115 GLN A N 1
ATOM 921 C CA . GLN A 1 115 ? -16.266 -27.469 5.031 1 68.75 115 GLN A CA 1
ATOM 922 C C . GLN A 1 115 ? -15.289 -26.312 5.238 1 68.75 115 GLN A C 1
ATOM 924 O O . GLN A 1 115 ? -14.312 -26.172 4.504 1 68.75 115 GLN A O 1
ATOM 929 N N . ASP A 1 116 ? -15.766 -25.297 5.953 1 71.31 116 ASP A N 1
ATOM 930 C CA . ASP A 1 116 ? -14.938 -24.141 6.312 1 71.31 116 ASP A CA 1
ATOM 931 C C . ASP A 1 116 ? -13.844 -24.547 7.297 1 71.31 116 ASP A C 1
ATOM 933 O O . ASP A 1 116 ? -13.922 -24.234 8.484 1 71.31 116 ASP A O 1
ATOM 937 N N . ILE A 1 117 ? -12.922 -25.406 6.816 1 70.62 117 ILE A N 1
ATOM 938 C CA . ILE A 1 117 ? -11.844 -25.875 7.688 1 70.62 117 ILE A CA 1
ATOM 939 C C . ILE A 1 117 ? -10.609 -25 7.492 1 70.62 117 ILE A C 1
ATOM 941 O O . ILE A 1 117 ? -10.148 -24.812 6.363 1 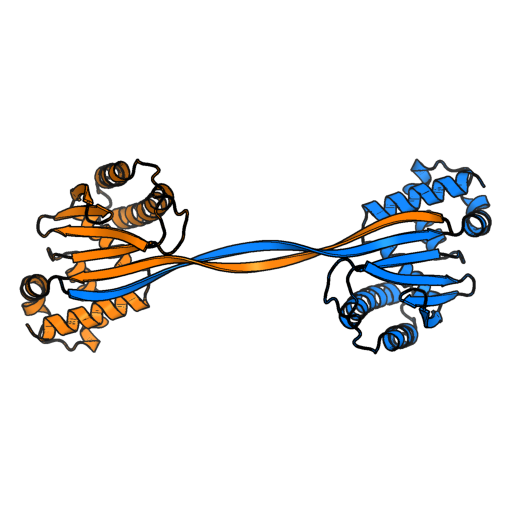70.62 117 ILE A O 1
ATOM 945 N N . PRO A 1 118 ? -10.219 -24.328 8.594 1 78.38 118 PRO A N 1
ATOM 946 C CA . PRO A 1 118 ? -8.93 -23.641 8.492 1 78.38 118 PRO A CA 1
ATOM 947 C C . PRO A 1 118 ? -7.797 -24.578 8.078 1 78.38 118 PRO A C 1
ATOM 949 O O . PRO A 1 118 ? -7.762 -25.734 8.508 1 78.38 118 PRO A O 1
ATOM 952 N N . LEU A 1 119 ? -6.992 -24.078 7.121 1 85 119 LEU A N 1
ATOM 953 C CA . LEU A 1 119 ? -5.816 -24.844 6.703 1 85 119 LEU A CA 1
ATOM 954 C C . LEU A 1 119 ? -4.547 -24.234 7.309 1 85 119 LEU A C 1
ATOM 956 O O . LEU A 1 119 ? -4.059 -23.203 6.84 1 85 119 LEU A O 1
ATOM 960 N N . PRO A 1 120 ? -4.078 -24.891 8.359 1 88.75 120 PRO A N 1
ATOM 961 C CA . PRO A 1 120 ? -2.818 -24.406 8.922 1 88.75 120 PRO A CA 1
ATOM 962 C C . PRO A 1 120 ? -1.679 -24.406 7.906 1 88.75 120 PRO A C 1
ATOM 964 O O . PRO A 1 120 ? -1.689 -25.188 6.957 1 88.75 120 PRO A O 1
ATOM 967 N N . ALA A 1 121 ? -0.799 -23.5 8.195 1 92 121 ALA A N 1
ATOM 968 C CA . ALA A 1 121 ? 0.425 -23.516 7.395 1 92 121 ALA A CA 1
ATOM 969 C C . ALA A 1 121 ? 1.095 -24.891 7.449 1 92 121 ALA A C 1
ATOM 971 O O . ALA A 1 121 ? 1.174 -25.5 8.516 1 92 121 ALA A O 1
ATOM 972 N N . GLY A 1 122 ? 1.533 -25.359 6.285 1 93.62 122 GLY A N 1
ATOM 973 C CA . GLY A 1 122 ? 2.174 -26.656 6.207 1 93.62 122 GLY A CA 1
ATOM 974 C C . GLY A 1 122 ? 1.24 -27.75 5.734 1 93.62 122 GLY A C 1
ATOM 975 O O . GLY A 1 122 ? 1.688 -28.844 5.367 1 93.62 122 GLY A O 1
ATOM 976 N N . THR A 1 123 ? -0.087 -27.469 5.82 1 92.31 123 THR A N 1
ATOM 977 C CA . THR A 1 123 ? -1.061 -28.453 5.34 1 92.31 123 THR A CA 1
ATOM 978 C C . THR A 1 123 ? -0.8 -28.797 3.877 1 92.31 123 THR A C 1
ATOM 980 O O . THR A 1 123 ? -0.518 -27.906 3.064 1 92.31 123 THR A O 1
ATOM 983 N N . THR A 1 124 ? -0.946 -30.125 3.607 1 94.5 124 THR A N 1
ATOM 984 C CA . THR A 1 124 ? -0.73 -30.562 2.236 1 94.5 124 THR A CA 1
ATOM 985 C C . THR A 1 124 ? -2.057 -30.906 1.564 1 94.5 124 THR A C 1
ATOM 987 O O . THR A 1 124 ? -2.926 -31.531 2.18 1 94.5 124 THR A O 1
ATOM 990 N N . ILE A 1 125 ? -2.215 -30.453 0.375 1 92.25 125 ILE A N 1
ATOM 991 C CA . ILE A 1 125 ? -3.354 -30.797 -0.469 1 92.25 125 ILE A CA 1
ATOM 992 C C . ILE A 1 125 ? -2.857 -31.422 -1.77 1 92.25 125 ILE A C 1
ATOM 994 O O . ILE A 1 125 ? -2.047 -30.828 -2.484 1 92.25 125 ILE A O 1
ATOM 998 N N . ASP A 1 126 ? -3.379 -32.594 -2.107 1 96 126 ASP A N 1
ATOM 999 C CA . ASP A 1 126 ? -2.98 -33.281 -3.334 1 96 126 ASP A CA 1
ATOM 1000 C C . ASP A 1 126 ? -4.125 -33.312 -4.344 1 96 126 ASP A C 1
ATOM 1002 O O . ASP A 1 126 ? -5.258 -33.656 -3.996 1 96 126 ASP A O 1
ATOM 1006 N N . PHE A 1 127 ? -3.803 -32.969 -5.484 1 95.19 127 PHE A N 1
ATOM 1007 C CA . PHE A 1 127 ? -4.68 -33.156 -6.633 1 95.19 127 PHE A CA 1
ATOM 1008 C C . PHE A 1 127 ? -4.086 -34.188 -7.586 1 95.19 127 PHE A C 1
ATOM 1010 O O . PHE A 1 127 ? -3.072 -33.938 -8.234 1 95.19 127 PHE A O 1
ATOM 1017 N N . GLN A 1 128 ? -4.754 -35.312 -7.645 1 96.69 128 GLN A N 1
ATOM 1018 C CA . GLN A 1 128 ? -4.207 -36.438 -8.406 1 96.69 128 GLN A CA 1
ATOM 1019 C C . GLN A 1 128 ? -5.105 -36.781 -9.586 1 96.69 128 GLN A C 1
ATOM 1021 O O . GLN A 1 128 ? -6.305 -37 -9.406 1 96.69 128 GLN A O 1
ATOM 1026 N N . ARG A 1 129 ? -4.508 -36.719 -10.719 1 95.56 129 ARG A N 1
ATOM 1027 C CA . ARG A 1 129 ? -5.191 -37.25 -11.898 1 95.56 129 ARG A CA 1
ATOM 1028 C C . ARG A 1 129 ? -4.871 -38.719 -12.102 1 95.56 129 ARG A C 1
ATOM 1030 O O . ARG A 1 129 ? -3.701 -39.094 -12.125 1 95.56 129 ARG A O 1
ATOM 1037 N N . THR A 1 130 ? -5.918 -39.469 -12.25 1 91.44 130 THR A N 1
ATOM 1038 C CA . THR A 1 130 ? -5.723 -40.906 -12.57 1 91.44 130 THR A CA 1
ATOM 1039 C C . THR A 1 130 ? -5.848 -41.125 -14.07 1 91.44 130 THR A C 1
ATOM 1041 O O . THR A 1 130 ? -6.438 -40.312 -14.781 1 91.44 130 THR A O 1
ATOM 1044 N N . ALA A 1 131 ? -5.285 -42.281 -14.516 1 82.94 131 ALA A N 1
ATOM 1045 C CA . ALA A 1 131 ? -5.305 -42.594 -15.938 1 82.94 131 ALA A CA 1
ATOM 1046 C C . ALA A 1 131 ? -6.734 -42.75 -16.453 1 82.94 131 ALA A C 1
ATOM 1048 O O . ALA A 1 131 ? -7.016 -42.5 -17.625 1 82.94 131 ALA A O 1
ATOM 1049 N N . ASP A 1 132 ? -7.676 -43.062 -15.547 1 86.5 132 ASP A N 1
ATOM 1050 C CA . ASP A 1 132 ? -9.055 -43.312 -15.969 1 86.5 132 ASP A CA 1
ATOM 1051 C C . ASP A 1 132 ? -9.867 -42 -15.922 1 86.5 132 ASP A C 1
ATOM 1053 O O . ASP A 1 132 ? -11.07 -42.031 -16.172 1 86.5 132 ASP A O 1
ATOM 1057 N N . GLY A 1 133 ? -9.219 -40.906 -15.602 1 87.88 133 GLY A N 1
ATOM 1058 C CA . GLY A 1 133 ? -9.836 -39.594 -15.789 1 87.88 133 GLY A CA 1
ATOM 1059 C C . GLY A 1 133 ? -10.477 -39.062 -14.531 1 87.88 133 GLY A C 1
ATOM 1060 O O . GLY A 1 133 ? -11.414 -38.25 -14.602 1 87.88 133 GLY A O 1
ATOM 1061 N N . LYS A 1 134 ? -10.039 -39.531 -13.375 1 93.19 134 LYS A N 1
ATOM 1062 C CA . LYS A 1 134 ? -10.531 -38.969 -12.109 1 93.19 134 LYS A CA 1
ATOM 1063 C C . LYS A 1 134 ? -9.562 -37.938 -11.547 1 93.19 134 LYS A C 1
ATOM 1065 O O . LYS A 1 134 ? -8.344 -38.094 -11.664 1 93.19 134 LYS A O 1
ATOM 1070 N N . LEU A 1 135 ? -10.18 -36.969 -10.977 1 94.38 135 LEU A N 1
ATOM 1071 C CA . LEU A 1 135 ? -9.406 -36.031 -10.156 1 94.38 135 LEU A CA 1
ATOM 1072 C C . LEU A 1 135 ? -9.648 -36.281 -8.672 1 94.38 135 LEU A C 1
ATOM 1074 O O . LEU A 1 135 ? -10.711 -35.938 -8.141 1 94.38 135 LEU A O 1
ATOM 1078 N N . ILE A 1 136 ? -8.672 -36.812 -8.031 1 95.38 136 ILE A N 1
ATOM 1079 C CA . ILE A 1 136 ? -8.773 -37.156 -6.617 1 95.38 136 ILE A CA 1
ATOM 1080 C C . ILE A 1 136 ? -8.148 -36.062 -5.777 1 95.38 136 ILE A C 1
ATOM 1082 O O . ILE A 1 136 ? -7.043 -35.594 -6.074 1 95.38 136 ILE A O 1
ATOM 1086 N N . THR A 1 137 ? -8.844 -35.656 -4.801 1 92.44 137 THR A N 1
ATOM 1087 C CA . THR A 1 137 ? -8.336 -34.625 -3.879 1 92.44 137 THR A CA 1
ATOM 1088 C C . THR A 1 137 ? -8.109 -35.25 -2.494 1 92.44 137 THR A C 1
ATOM 1090 O O . THR A 1 137 ? -8.984 -35.906 -1.948 1 92.44 137 THR A O 1
ATOM 1093 N N . LYS A 1 138 ? -6.941 -34.969 -1.979 1 93.69 138 LYS A N 1
ATOM 1094 C CA . LYS A 1 138 ? -6.594 -35.438 -0.633 1 93.69 138 LYS A CA 1
ATOM 1095 C C . LYS A 1 138 ? -6.074 -34.281 0.215 1 93.69 138 LYS A C 1
ATOM 1097 O O . LYS A 1 138 ? -5.328 -33.406 -0.275 1 93.69 138 LYS A O 1
ATOM 1102 N N . ILE A 1 139 ? -6.395 -34.281 1.457 1 90.38 139 ILE A N 1
ATOM 1103 C CA . ILE A 1 139 ? -5.848 -33.344 2.438 1 90.38 139 ILE A CA 1
ATOM 1104 C C . ILE A 1 139 ? -5.121 -34.125 3.537 1 90.38 139 ILE A C 1
ATOM 1106 O O . ILE A 1 139 ? -5.711 -35 4.184 1 90.38 139 ILE A O 1
ATOM 1110 N N . GLU A 1 140 ? -3.969 -33.812 3.658 1 92.5 140 GLU A N 1
ATOM 1111 C CA . GLU A 1 140 ? -3.127 -34.531 4.609 1 92.5 140 GLU A CA 1
ATOM 1112 C C . GLU A 1 140 ? -3.242 -36.062 4.414 1 92.5 140 GLU A C 1
ATOM 1114 O O . GLU A 1 140 ? -3.414 -36.812 5.383 1 92.5 140 GLU A O 1
ATOM 1119 N N . GLY A 1 141 ? -3.307 -36.375 3.186 1 93.19 141 GLY A N 1
ATOM 1120 C CA . GLY A 1 141 ? -3.309 -37.812 2.842 1 93.19 141 GLY A CA 1
ATOM 1121 C C . GLY A 1 141 ? -4.699 -38.406 2.836 1 93.19 141 GLY A C 1
ATOM 1122 O O . GLY A 1 141 ? -4.891 -39.531 2.348 1 93.19 141 GLY A O 1
ATOM 1123 N N . ASN A 1 142 ? -5.68 -37.656 3.414 1 92.56 142 ASN A N 1
ATOM 1124 C CA . ASN A 1 142 ? -7.055 -38.156 3.455 1 92.56 142 ASN A CA 1
ATOM 1125 C C . ASN A 1 142 ? -7.848 -37.688 2.236 1 92.56 142 ASN A C 1
ATOM 1127 O O . ASN A 1 142 ? -7.91 -36.5 1.941 1 92.56 142 ASN A O 1
ATOM 1131 N N . GLN A 1 143 ? -8.422 -38.719 1.609 1 93.44 143 GLN A N 1
ATOM 1132 C CA . GLN A 1 143 ? -9.211 -38.375 0.43 1 93.44 143 GLN A CA 1
ATOM 1133 C C . GLN A 1 143 ? -10.5 -37.656 0.819 1 93.44 143 GLN A C 1
ATOM 1135 O O . GLN A 1 143 ? -11.289 -38.156 1.615 1 93.44 143 GLN A O 1
ATOM 1140 N N . ILE A 1 144 ? -10.711 -36.562 0.216 1 86.56 144 ILE A N 1
ATOM 1141 C CA . ILE A 1 144 ? -11.891 -35.75 0.56 1 86.56 144 ILE A CA 1
ATOM 1142 C C . ILE A 1 144 ? -12.898 -35.812 -0.586 1 86.56 144 ILE A C 1
ATOM 1144 O O . ILE A 1 144 ? -14.078 -35.5 -0.4 1 86.56 144 ILE A O 1
ATOM 1148 N N . GLY A 1 145 ? -12.398 -36.188 -1.804 1 90.25 145 GLY A N 1
ATOM 1149 C CA . GLY A 1 145 ? -13.312 -36.25 -2.934 1 90.25 145 GLY A CA 1
ATOM 1150 C C . GLY A 1 145 ? -12.648 -36.719 -4.207 1 90.25 145 GLY A C 1
ATOM 1151 O O . GLY A 1 145 ? -11.422 -36.844 -4.277 1 90.25 145 GLY A O 1
ATOM 1152 N N . ALA A 1 146 ? -13.555 -37.156 -5.184 1 93 146 ALA A N 1
ATOM 1153 C CA . ALA A 1 146 ? -13.133 -37.562 -6.52 1 93 146 ALA A CA 1
ATOM 1154 C C . ALA A 1 146 ? -14.156 -37.156 -7.57 1 93 146 ALA A C 1
ATOM 1156 O O . ALA A 1 146 ? -15.359 -37.312 -7.367 1 93 146 ALA A O 1
ATOM 1157 N N . VAL A 1 147 ? -13.656 -36.531 -8.523 1 92.44 147 VAL A N 1
ATOM 1158 C CA . VAL A 1 147 ? -14.523 -36.125 -9.625 1 92.44 147 VAL A CA 1
ATOM 1159 C C . VAL A 1 147 ? -14.109 -36.844 -10.906 1 92.44 147 VAL A C 1
ATOM 1161 O O . VAL A 1 147 ? -12.945 -36.812 -11.297 1 92.44 147 VAL A O 1
ATOM 1164 N N . HIS A 1 148 ? -15.047 -37.562 -11.539 1 92.75 148 HIS A N 1
ATOM 1165 C CA . HIS A 1 148 ? -14.75 -38.25 -12.797 1 92.75 148 HIS A CA 1
ATOM 1166 C C . HIS A 1 148 ? -15.031 -37.344 -13.992 1 92.75 148 HIS A C 1
ATOM 1168 O O . HIS A 1 148 ? -16.172 -37.281 -14.461 1 92.75 148 HIS A O 1
ATOM 1174 N N . SER A 1 149 ? -14 -36.688 -14.461 1 91.62 149 SER A N 1
ATOM 1175 C CA . SER A 1 149 ? -14.102 -35.781 -15.602 1 91.62 149 SER A CA 1
ATOM 1176 C C . SER A 1 149 ? -12.727 -35.531 -16.219 1 91.62 149 SER A C 1
ATOM 1178 O O . SER A 1 149 ? -11.898 -34.812 -15.625 1 91.62 149 SER A O 1
ATOM 1180 N N . LYS A 1 150 ? -12.539 -35.969 -17.422 1 89.19 150 LYS A N 1
ATOM 1181 C CA . LYS A 1 150 ? -11.281 -35.75 -18.125 1 89.19 150 LYS A CA 1
ATOM 1182 C C . LYS A 1 150 ? -11.07 -34.281 -18.422 1 89.19 150 LYS A C 1
ATOM 1184 O O . LYS A 1 150 ? -9.938 -33.781 -18.375 1 89.19 150 LYS A O 1
ATOM 1189 N N . ASP A 1 151 ? -12.164 -33.656 -18.641 1 89.12 151 ASP A N 1
ATOM 1190 C CA . ASP A 1 151 ? -12.086 -32.219 -18.922 1 89.12 151 ASP A CA 1
ATOM 1191 C C . ASP A 1 151 ? -11.609 -31.453 -17.703 1 89.12 151 ASP A C 1
ATOM 1193 O O . ASP A 1 151 ? -10.805 -30.531 -17.828 1 89.12 151 ASP A O 1
ATOM 1197 N N . LEU A 1 152 ? -12.156 -31.828 -16.594 1 90.81 152 LEU A N 1
ATOM 1198 C CA . LEU A 1 152 ? -11.75 -31.172 -15.367 1 90.81 152 LEU A CA 1
ATOM 1199 C C . LEU A 1 152 ? -10.273 -31.422 -15.078 1 90.81 152 LEU A C 1
ATOM 1201 O O . LEU A 1 152 ? -9.547 -30.5 -14.672 1 90.81 152 LEU A O 1
ATOM 1205 N N . CYS A 1 153 ? -9.891 -32.625 -15.281 1 92.06 153 CYS A N 1
ATOM 1206 C CA . CYS A 1 153 ? -8.484 -32.938 -15.086 1 92.06 153 CYS A CA 1
ATOM 1207 C C . CYS A 1 153 ? -7.59 -32.094 -15.984 1 92.06 153 CYS A C 1
ATOM 1209 O O . CYS A 1 153 ? -6.637 -31.484 -15.508 1 92.06 153 CYS A O 1
ATOM 1211 N N . ARG A 1 154 ? -7.969 -32.094 -17.188 1 91.44 154 ARG A N 1
ATOM 1212 C CA . ARG A 1 154 ? -7.188 -31.328 -18.156 1 91.44 154 ARG A CA 1
ATOM 1213 C C . ARG A 1 154 ? -7.129 -29.859 -17.766 1 91.44 154 ARG A C 1
ATOM 1215 O O . ARG A 1 154 ? -6.062 -29.234 -17.812 1 91.44 154 ARG A O 1
ATOM 1222 N N . ALA A 1 155 ? -8.258 -29.328 -17.453 1 91.62 155 ALA A N 1
ATOM 1223 C CA . ALA A 1 155 ? -8.328 -27.922 -17.078 1 91.62 155 ALA A CA 1
ATOM 1224 C C . ALA A 1 155 ? -7.449 -27.656 -15.852 1 91.62 155 ALA A C 1
ATOM 1226 O O . ALA A 1 155 ? -6.758 -26.641 -15.789 1 91.62 155 ALA A O 1
ATOM 1227 N N . PHE A 1 156 ? -7.531 -28.531 -14.875 1 93.38 156 PHE A N 1
ATOM 1228 C CA . PHE A 1 156 ? -6.758 -28.344 -13.656 1 93.38 156 PHE A CA 1
ATOM 1229 C C . PHE A 1 156 ? -5.266 -28.281 -13.953 1 93.38 156 PHE A C 1
ATOM 1231 O O . PHE A 1 156 ? -4.586 -27.328 -13.562 1 93.38 156 PHE A O 1
ATOM 1238 N N . PHE A 1 157 ? -4.789 -29.219 -14.633 1 95.38 157 PHE A N 1
ATOM 1239 C CA . PHE A 1 157 ? -3.354 -29.297 -14.875 1 95.38 157 PHE A CA 1
ATOM 1240 C C . PHE A 1 157 ? -2.924 -28.266 -15.898 1 95.38 157 PHE A C 1
ATOM 1242 O O . PHE A 1 157 ? -1.751 -27.891 -15.961 1 95.38 157 PHE A O 1
ATOM 1249 N N . ASP A 1 158 ? -3.867 -27.766 -16.672 1 95.19 158 ASP A N 1
ATOM 1250 C CA . ASP A 1 158 ? -3.619 -26.672 -17.594 1 95.19 158 ASP A CA 1
ATOM 1251 C C . ASP A 1 158 ? -3.207 -25.406 -16.844 1 95.19 158 ASP A C 1
ATOM 1253 O O . ASP A 1 158 ? -2.498 -24.562 -17.391 1 95.19 158 ASP A O 1
ATOM 1257 N N . MET A 1 159 ? -3.623 -25.312 -15.68 1 93.56 159 MET A N 1
ATOM 1258 C CA . MET A 1 159 ? -3.234 -24.156 -14.867 1 93.56 159 MET A CA 1
ATOM 1259 C C . MET A 1 159 ? -1.724 -24.125 -14.656 1 93.56 159 MET A C 1
ATOM 1261 O O . MET A 1 159 ? -1.155 -23.078 -14.375 1 93.56 159 MET A O 1
ATOM 1265 N N . TYR A 1 160 ? -1.097 -25.25 -14.836 1 95.88 160 TYR A N 1
ATOM 1266 C CA . TYR A 1 160 ? 0.334 -25.328 -14.562 1 95.88 160 TYR A CA 1
ATOM 1267 C C . TYR A 1 160 ? 1.121 -25.531 -15.852 1 95.88 160 TYR A C 1
ATOM 1269 O O . TYR A 1 160 ? 2.289 -25.141 -15.938 1 95.88 160 TYR A O 1
ATOM 1277 N N . LEU A 1 161 ? 0.485 -26.047 -16.859 1 96.5 161 LEU A N 1
ATOM 1278 C CA . LEU A 1 161 ? 1.213 -26.422 -18.062 1 96.5 161 LEU A CA 1
ATOM 1279 C C . LEU A 1 161 ? 0.733 -25.625 -19.266 1 96.5 161 LEU A C 1
ATOM 1281 O O . LEU A 1 161 ? 1.392 -25.609 -20.312 1 96.5 161 LEU A O 1
ATOM 1285 N N . GLY A 1 162 ? -0.445 -25.062 -19.109 1 94.31 162 GLY A N 1
ATOM 1286 C CA . GLY A 1 162 ? -1.056 -24.375 -20.234 1 94.31 162 GLY A CA 1
ATOM 1287 C C . GLY A 1 162 ? -0.638 -22.922 -20.359 1 94.31 162 GLY A C 1
ATOM 1288 O O . GLY A 1 162 ? 0.466 -22.562 -19.953 1 94.31 162 GLY A O 1
ATOM 1289 N N . ASP A 1 163 ? -1.573 -22.188 -21.016 1 90.69 163 ASP A N 1
ATOM 1290 C CA . ASP A 1 163 ? -1.346 -20.75 -21.172 1 90.69 163 ASP A CA 1
ATOM 1291 C C . ASP A 1 163 ? -1.614 -20 -19.859 1 90.69 163 ASP A C 1
ATOM 1293 O O . ASP A 1 163 ? -2.545 -20.344 -19.125 1 90.69 163 ASP A O 1
ATOM 1297 N N . LEU A 1 164 ? -0.804 -19.016 -19.656 1 88.81 164 LEU A N 1
ATOM 1298 C CA . LEU A 1 164 ? -0.917 -18.203 -18.453 1 88.81 164 LEU A CA 1
ATOM 1299 C C . LEU A 1 164 ? -0.895 -19.062 -17.203 1 88.81 164 LEU A C 1
ATOM 1301 O O . LEU A 1 164 ? -1.837 -19.047 -16.406 1 88.81 164 LEU A O 1
ATOM 1305 N N . PRO A 1 165 ? 0.154 -19.781 -17.078 1 93.06 165 PRO A N 1
ATOM 1306 C CA . PRO A 1 165 ? 0.242 -20.703 -15.945 1 93.06 165 PRO A CA 1
ATOM 1307 C C . PRO A 1 165 ? 0.472 -19.969 -14.617 1 93.06 165 PRO A C 1
ATOM 1309 O O . PRO A 1 165 ? 0.779 -18.781 -14.609 1 93.06 165 PRO A O 1
ATOM 1312 N N . VAL A 1 166 ? 0.284 -20.719 -13.562 1 90 166 VAL A N 1
ATOM 1313 C CA . VAL A 1 166 ? 0.543 -20.219 -12.211 1 90 166 VAL A CA 1
ATOM 1314 C C . VAL A 1 166 ? 1.971 -19.672 -12.133 1 90 166 VAL A C 1
ATOM 1316 O O . VAL A 1 166 ? 2.225 -18.672 -11.453 1 90 166 VAL A O 1
ATOM 1319 N N . SER A 1 167 ? 2.904 -20.234 -12.797 1 93.38 167 SER A N 1
ATOM 1320 C CA . SER A 1 167 ? 4.305 -19.844 -12.859 1 93.38 167 SER A CA 1
ATOM 1321 C C . SER A 1 167 ? 4.949 -20.281 -14.172 1 93.38 167 SER A C 1
ATOM 1323 O O . SER A 1 167 ? 5.078 -21.469 -14.43 1 93.38 167 SER A O 1
ATOM 1325 N N . GLU A 1 168 ? 5.387 -19.25 -14.898 1 94.81 168 GLU A N 1
ATOM 1326 C CA . GLU A 1 168 ? 6.062 -19.547 -16.156 1 94.81 168 GLU A CA 1
ATOM 1327 C C . GLU A 1 168 ? 7.359 -20.312 -15.914 1 94.81 168 GLU A C 1
ATOM 1329 O O . GLU A 1 168 ? 7.684 -21.25 -16.656 1 94.81 168 GLU A O 1
ATOM 1334 N N . GLN A 1 169 ? 7.992 -19.875 -14.914 1 96 169 GLN A N 1
ATOM 1335 C CA . GLN A 1 169 ? 9.242 -20.547 -14.57 1 96 169 GLN A CA 1
ATOM 1336 C C . GLN A 1 169 ? 9 -22 -14.203 1 96 169 GLN A C 1
ATOM 1338 O O . GLN A 1 169 ? 9.734 -22.891 -14.648 1 96 169 GLN A O 1
ATOM 1343 N N . SER A 1 170 ? 8.039 -22.25 -13.438 1 97.12 170 SER A N 1
ATOM 1344 C CA . SER A 1 170 ? 7.727 -23.625 -13.031 1 97.12 170 SER A CA 1
ATOM 1345 C C . SER A 1 170 ? 7.32 -24.469 -14.234 1 97.12 170 SER A C 1
ATOM 1347 O O . SER A 1 170 ? 7.707 -25.641 -14.336 1 97.12 170 SER A O 1
ATOM 1349 N N . LYS A 1 171 ? 6.555 -23.922 -15.094 1 97.25 171 LYS A N 1
ATOM 1350 C CA . LYS A 1 171 ? 6.148 -24.625 -16.297 1 97.25 171 LYS A CA 1
ATOM 1351 C C . LYS A 1 171 ? 7.359 -25.078 -17.109 1 97.25 171 LYS A C 1
ATOM 1353 O O . LYS A 1 171 ? 7.43 -26.234 -17.531 1 97.25 171 LYS A O 1
ATOM 1358 N N . GLU A 1 172 ? 8.25 -24.172 -17.281 1 97.19 172 GLU A N 1
ATOM 1359 C CA . GLU A 1 172 ? 9.461 -24.484 -18.047 1 97.19 172 GLU A CA 1
ATOM 1360 C C . GLU A 1 172 ? 10.25 -25.609 -17.375 1 97.19 172 GLU A C 1
ATOM 1362 O O . GLU A 1 172 ? 10.773 -26.5 -18.047 1 97.19 172 GLU A O 1
ATOM 1367 N N . GLU A 1 173 ? 10.359 -25.547 -16.125 1 97.69 173 GLU A N 1
ATOM 1368 C CA . GLU A 1 173 ? 11.07 -26.578 -15.375 1 97.69 173 GLU A CA 1
ATOM 1369 C C . GLU A 1 173 ? 10.391 -27.938 -15.508 1 97.69 173 GLU A C 1
ATOM 1371 O O . GLU A 1 173 ? 11.055 -28.953 -15.711 1 97.69 173 GLU A O 1
ATOM 1376 N N . ILE A 1 174 ? 9.125 -27.938 -15.367 1 98.06 174 ILE A N 1
ATOM 1377 C CA . ILE A 1 174 ? 8.352 -29.156 -15.531 1 98.06 174 ILE A CA 1
ATOM 1378 C C . ILE A 1 174 ? 8.586 -29.75 -16.922 1 98.06 174 ILE A C 1
ATOM 1380 O O . ILE A 1 174 ? 8.891 -30.922 -17.062 1 98.06 174 ILE A O 1
ATOM 1384 N N . GLY A 1 175 ? 8.453 -28.906 -17.891 1 97.62 175 GLY A N 1
ATOM 1385 C CA . GLY A 1 175 ? 8.688 -29.344 -19.266 1 97.62 175 GLY A CA 1
ATOM 1386 C C . GLY A 1 175 ? 10.062 -29.938 -19.469 1 97.62 175 GLY A C 1
ATOM 1387 O O . GLY A 1 175 ? 10.195 -31 -20.078 1 97.62 175 GLY A O 1
ATOM 1388 N N . ARG A 1 176 ? 11.008 -29.25 -18.984 1 97.75 176 ARG A N 1
ATOM 1389 C CA . ARG A 1 176 ? 12.383 -29.703 -19.141 1 97.75 176 ARG A CA 1
ATOM 1390 C C . ARG A 1 176 ? 12.586 -31.062 -18.484 1 97.75 176 ARG A C 1
ATOM 1392 O O . ARG A 1 176 ? 13.18 -31.969 -19.078 1 97.75 176 ARG A O 1
ATOM 1399 N N . ASN A 1 177 ? 12.141 -31.219 -17.328 1 97.88 177 ASN A N 1
ATOM 1400 C CA . ASN A 1 177 ? 12.336 -32.469 -16.578 1 97.88 177 ASN A CA 1
ATOM 1401 C C . ASN A 1 177 ? 11.539 -33.625 -17.188 1 97.88 177 ASN A C 1
ATOM 1403 O O . ASN A 1 177 ? 12.008 -34.75 -17.219 1 97.88 177 ASN A O 1
ATOM 1407 N N . VAL A 1 178 ? 10.398 -33.312 -17.688 1 97.62 178 VAL A N 1
ATOM 1408 C CA . VAL A 1 178 ? 9.625 -34.344 -18.375 1 97.62 178 VAL A CA 1
ATOM 1409 C C . VAL A 1 178 ? 10.32 -34.75 -19.672 1 97.62 178 VAL A C 1
ATOM 1411 O O . VAL A 1 178 ? 10.383 -35.906 -20.016 1 97.62 178 VAL A O 1
ATOM 1414 N N . ALA A 1 179 ? 10.828 -33.75 -20.344 1 97.31 179 ALA A N 1
ATOM 1415 C CA . ALA A 1 179 ? 11.578 -34.031 -21.562 1 97.31 179 ALA A CA 1
ATOM 1416 C C . ALA A 1 179 ? 12.773 -34.938 -21.281 1 97.31 179 ALA A C 1
ATOM 1418 O O . ALA A 1 179 ? 13.086 -35.812 -22.062 1 97.31 179 ALA A O 1
ATOM 1419 N N . ASN A 1 180 ? 13.383 -34.688 -20.188 1 97.19 180 ASN A N 1
ATOM 1420 C CA . ASN A 1 180 ? 14.508 -35.5 -19.781 1 97.19 180 ASN A CA 1
ATOM 1421 C C . ASN A 1 180 ? 14.078 -36.969 -19.531 1 97.19 180 ASN A C 1
ATOM 1423 O O . ASN A 1 180 ? 14.805 -37.906 -19.859 1 97.19 180 ASN A O 1
ATOM 1427 N N . ILE A 1 181 ? 12.961 -37.125 -18.938 1 96.56 181 ILE A N 1
ATOM 1428 C CA . ILE A 1 181 ? 12.414 -38.438 -18.703 1 96.56 181 ILE A CA 1
ATOM 1429 C C . ILE A 1 181 ? 12.172 -39.156 -20.047 1 96.56 181 ILE A C 1
ATOM 1431 O O . ILE A 1 181 ? 12.523 -40.312 -20.219 1 96.56 181 ILE A O 1
ATOM 1435 N N . ILE A 1 182 ? 11.633 -38.406 -20.953 1 96.62 182 ILE A N 1
ATOM 1436 C CA . ILE A 1 182 ? 11.297 -38.969 -22.266 1 96.62 182 ILE A CA 1
ATOM 1437 C C . ILE A 1 182 ? 12.562 -39.406 -22.984 1 96.62 182 ILE A C 1
ATOM 1439 O O . ILE A 1 182 ? 12.594 -40.438 -23.656 1 96.62 182 ILE A O 1
ATOM 1443 N N . ARG A 1 183 ? 13.539 -38.625 -22.844 1 93.5 183 ARG A N 1
ATOM 1444 C CA . ARG A 1 183 ? 14.805 -38.906 -23.5 1 93.5 183 ARG A CA 1
ATOM 1445 C C . ARG A 1 183 ? 15.383 -40.25 -23.031 1 93.5 183 ARG A C 1
ATOM 1447 O O . ARG A 1 183 ? 16.141 -40.875 -23.766 1 93.5 183 ARG A O 1
ATOM 1454 N N . ARG A 1 184 ? 15.008 -40.656 -21.891 1 91.56 184 ARG A N 1
ATOM 1455 C CA . ARG A 1 184 ? 15.531 -41.906 -21.312 1 91.56 184 ARG A CA 1
ATOM 1456 C C . ARG A 1 184 ? 14.609 -43.062 -21.609 1 91.56 184 ARG A C 1
ATOM 1458 O O . ARG A 1 184 ? 14.82 -44.188 -21.109 1 91.56 184 ARG A O 1
ATOM 1465 N N . CYS A 1 185 ? 13.625 -42.75 -22.297 1 92.06 185 CYS A N 1
ATOM 1466 C CA . CYS A 1 185 ? 12.68 -43.812 -22.641 1 92.06 185 CYS A CA 1
ATOM 1467 C C . CYS A 1 185 ? 13.266 -44.75 -23.688 1 92.06 185 CYS A C 1
ATOM 1469 O O . CYS A 1 185 ? 14.055 -44.344 -24.531 1 92.06 185 CYS A O 1
ATOM 1471 N N . GLN B 1 1 ? 5.789 -41.844 -8.32 1 90.12 1 GLN B N 1
ATOM 1472 C CA . GLN B 1 1 ? 5.789 -40.531 -8.977 1 90.12 1 GLN B CA 1
ATOM 1473 C C . GLN B 1 1 ? 7.074 -39.75 -8.68 1 90.12 1 GLN B C 1
ATOM 1475 O O . GLN B 1 1 ? 7.719 -40 -7.652 1 90.12 1 GLN B O 1
ATOM 1480 N N . VAL B 1 2 ? 7.543 -39.031 -9.648 1 95.44 2 VAL B N 1
ATOM 1481 C CA . VAL B 1 2 ? 8.773 -38.281 -9.508 1 95.44 2 VAL B CA 1
ATOM 1482 C C . VAL B 1 2 ? 8.461 -36.781 -9.609 1 95.44 2 VAL B C 1
ATOM 1484 O O . VAL B 1 2 ? 7.633 -36.375 -10.43 1 95.44 2 VAL B O 1
ATOM 1487 N N . LEU B 1 3 ? 9.164 -36.094 -8.797 1 97.38 3 LEU B N 1
ATOM 1488 C CA . LEU B 1 3 ? 9.016 -34.625 -8.828 1 97.38 3 LEU B CA 1
ATOM 1489 C C . LEU B 1 3 ? 9.641 -34.062 -10.086 1 97.38 3 LEU B C 1
ATOM 1491 O O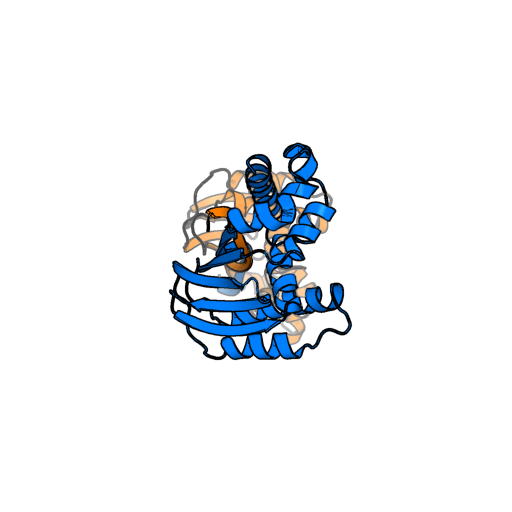 . LEU B 1 3 ? 10.805 -34.344 -10.391 1 97.38 3 LEU B O 1
ATOM 1495 N N . VAL B 1 4 ? 8.828 -33.188 -10.742 1 97.56 4 VAL B N 1
ATOM 1496 C CA . VAL B 1 4 ? 9.359 -32.656 -12 1 97.56 4 VAL B CA 1
ATOM 1497 C C . VAL B 1 4 ? 9.305 -31.141 -12 1 97.56 4 VAL B C 1
ATOM 1499 O O . VAL B 1 4 ? 9.766 -30.484 -12.945 1 97.56 4 VAL B O 1
ATOM 1502 N N . GLY B 1 5 ? 8.789 -30.531 -11.008 1 97.38 5 GLY B N 1
ATOM 1503 C CA . GLY B 1 5 ? 8.781 -29.078 -10.914 1 97.38 5 GLY B CA 1
ATOM 1504 C C . GLY B 1 5 ? 8.156 -28.562 -9.625 1 97.38 5 GLY B C 1
ATOM 1505 O O . GLY B 1 5 ? 7.355 -29.266 -9 1 97.38 5 GLY B O 1
ATOM 1506 N N . THR B 1 6 ? 8.625 -27.453 -9.297 1 96.56 6 THR B N 1
ATOM 1507 C CA . THR B 1 6 ? 8.094 -26.797 -8.102 1 96.56 6 THR B CA 1
ATOM 1508 C C . THR B 1 6 ? 7.832 -25.312 -8.375 1 96.56 6 THR B C 1
ATOM 1510 O O . THR B 1 6 ? 8.289 -24.766 -9.383 1 96.56 6 THR B O 1
ATOM 1513 N N . GLY B 1 7 ? 6.977 -24.719 -7.508 1 95.44 7 GLY B N 1
ATOM 1514 C CA . GLY B 1 7 ? 6.703 -23.297 -7.555 1 95.44 7 GLY B CA 1
ATOM 1515 C C . GLY B 1 7 ? 5.914 -22.797 -6.355 1 95.44 7 GLY B C 1
ATOM 1516 O O . GLY B 1 7 ? 5.719 -23.547 -5.387 1 95.44 7 GLY B O 1
ATOM 1517 N N . SER B 1 8 ? 5.633 -21.531 -6.391 1 92.75 8 SER B N 1
ATOM 1518 C CA . SER B 1 8 ? 4.84 -20.953 -5.312 1 92.75 8 SER B CA 1
ATOM 1519 C C . SER B 1 8 ? 3.934 -19.844 -5.836 1 92.75 8 SER B C 1
ATOM 1521 O O . SER B 1 8 ? 4.18 -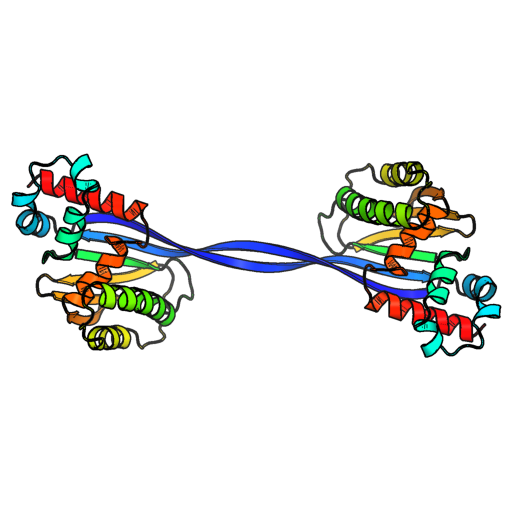19.281 -6.91 1 92.75 8 SER B O 1
ATOM 1523 N N . ARG B 1 9 ? 2.869 -19.719 -5.156 1 86.69 9 ARG B N 1
ATOM 1524 C CA . ARG B 1 9 ? 1.966 -18.594 -5.414 1 86.69 9 ARG B CA 1
ATOM 1525 C C . ARG B 1 9 ? 2.047 -17.562 -4.301 1 86.69 9 ARG B C 1
ATOM 1527 O O . ARG B 1 9 ? 2 -17.906 -3.119 1 86.69 9 ARG B O 1
ATOM 1534 N N . THR B 1 10 ? 2.283 -16.328 -4.73 1 87.88 10 THR B N 1
ATOM 1535 C CA . THR B 1 10 ? 2.348 -15.203 -3.807 1 87.88 10 THR B CA 1
ATOM 1536 C C . THR B 1 10 ? 1.277 -14.172 -4.141 1 87.88 10 THR B C 1
ATOM 1538 O O . THR B 1 10 ? 0.874 -14.031 -5.297 1 87.88 10 THR B O 1
ATOM 1541 N N . MET B 1 11 ? 0.725 -13.555 -3.178 1 81.31 11 MET B N 1
ATOM 1542 C CA . MET B 1 11 ? -0.24 -12.469 -3.33 1 81.31 11 MET B CA 1
ATOM 1543 C C . MET B 1 11 ? 0.305 -11.172 -2.742 1 81.31 11 MET B C 1
ATOM 1545 O O . MET B 1 11 ? 0.886 -11.172 -1.656 1 81.31 11 MET B O 1
ATOM 1549 N N . LYS B 1 12 ? 0.193 -10.125 -3.527 1 85.62 12 LYS B N 1
ATOM 1550 C CA . LYS B 1 12 ? 0.583 -8.805 -3.027 1 85.62 12 LYS B CA 1
ATOM 1551 C C . LYS B 1 12 ? -0.594 -8.102 -2.357 1 85.62 12 LYS B C 1
ATOM 1553 O O . LYS B 1 12 ? -1.683 -8.023 -2.932 1 85.62 12 LYS B O 1
ATOM 1558 N N . ILE B 1 13 ? -0.424 -7.738 -1.162 1 82.62 13 ILE B N 1
ATOM 1559 C CA . ILE B 1 13 ? -1.445 -6.984 -0.445 1 82.62 13 ILE B CA 1
ATOM 1560 C C . ILE B 1 13 ? -0.948 -5.562 -0.183 1 82.62 13 ILE B C 1
ATOM 1562 O O . ILE B 1 13 ? 0.199 -5.367 0.225 1 82.62 13 ILE B O 1
ATOM 1566 N N . ILE B 1 14 ? -1.729 -4.578 -0.497 1 86.31 14 ILE B N 1
ATOM 1567 C CA . ILE B 1 14 ? -1.416 -3.176 -0.251 1 86.31 14 ILE B CA 1
ATOM 1568 C C . ILE B 1 14 ? -2.021 -2.736 1.08 1 86.31 14 ILE B C 1
ATOM 1570 O O . ILE B 1 14 ? -3.229 -2.869 1.294 1 86.31 14 ILE B O 1
ATOM 1574 N N . LYS B 1 15 ? -1.271 -2.367 2.004 1 83.06 15 LYS B N 1
ATOM 1575 C CA . LYS B 1 15 ? -1.727 -1.778 3.258 1 83.06 15 LYS B CA 1
ATOM 1576 C C . LYS B 1 15 ? -1.396 -0.29 3.32 1 83.06 15 LYS B C 1
ATOM 1578 O O . LYS B 1 15 ? -0.281 0.118 2.988 1 83.06 15 LYS B O 1
ATOM 1583 N N . ILE B 1 16 ? -2.389 0.479 3.566 1 85.19 16 ILE B N 1
ATOM 1584 C CA . ILE B 1 16 ? -2.188 1.91 3.766 1 85.19 16 ILE B CA 1
ATOM 1585 C C . ILE B 1 16 ? -2.037 2.207 5.258 1 85.19 16 ILE B C 1
ATOM 1587 O O . ILE B 1 16 ? -2.916 1.873 6.055 1 85.19 16 ILE B O 1
ATOM 1591 N N . LYS B 1 17 ? -0.893 2.605 5.672 1 83.5 17 LYS B N 1
ATOM 1592 C CA . LYS B 1 17 ? -0.654 3.037 7.043 1 83.5 17 LYS B CA 1
ATOM 1593 C C . LYS B 1 17 ? -0.634 4.559 7.148 1 83.5 17 LYS B C 1
ATOM 1595 O O . LYS B 1 17 ? -0.039 5.234 6.309 1 83.5 17 LYS B O 1
ATOM 1600 N N . SER B 1 18 ? -1.493 5.039 8.102 1 86.19 18 SER B N 1
ATOM 1601 C CA . SER B 1 18 ? -1.479 6.465 8.414 1 86.19 18 SER B CA 1
ATOM 1602 C C . SER B 1 18 ? -0.479 6.781 9.516 1 86.19 18 SER B C 1
ATOM 1604 O O . SER B 1 18 ? -0.583 6.25 10.625 1 86.19 18 SER B O 1
ATOM 1606 N N . LEU B 1 19 ? 0.532 7.621 9.141 1 84.62 19 LEU B N 1
ATOM 1607 C CA . LEU B 1 19 ? 1.521 8.047 10.125 1 84.62 19 LEU B CA 1
ATOM 1608 C C . LEU B 1 19 ? 1.27 9.484 10.562 1 84.62 19 LEU B C 1
ATOM 1610 O O . LEU B 1 19 ? 1.288 10.398 9.734 1 84.62 19 LEU B O 1
ATOM 1614 N N . LYS B 1 20 ? 1.062 9.578 11.891 1 86.19 20 LYS B N 1
ATOM 1615 C CA . LYS B 1 20 ? 0.997 10.93 12.438 1 86.19 20 LYS B CA 1
ATOM 1616 C C . LYS B 1 20 ? 2.385 11.555 12.523 1 86.19 20 LYS B C 1
ATOM 1618 O O . LYS B 1 20 ? 3.273 11.031 13.195 1 86.19 20 LYS B O 1
ATOM 1623 N N . ILE B 1 21 ? 2.512 12.664 11.844 1 87.25 21 ILE B N 1
ATOM 1624 C CA . ILE B 1 21 ? 3.824 13.297 11.781 1 87.25 21 ILE B CA 1
ATOM 1625 C C . ILE B 1 21 ? 3.98 14.289 12.938 1 87.25 21 ILE B C 1
ATOM 1627 O O . ILE B 1 21 ? 4.91 14.172 13.734 1 87.25 21 ILE B O 1
ATOM 1631 N N . TYR B 1 22 ? 3.109 15.266 13.094 1 90.56 22 TYR B N 1
ATOM 1632 C CA . TYR B 1 22 ? 3.156 16.219 14.195 1 90.56 22 TYR B CA 1
ATOM 1633 C C . TYR B 1 22 ? 1.77 16.781 14.484 1 90.56 22 TYR B C 1
ATOM 1635 O O . TYR B 1 22 ? 0.895 16.781 13.617 1 90.56 22 TYR B O 1
ATOM 1643 N N . ALA B 1 23 ? 1.662 17.125 15.742 1 94.31 23 ALA B N 1
ATOM 1644 C CA . ALA B 1 23 ? 0.542 17.969 16.156 1 94.31 23 ALA B CA 1
ATOM 1645 C C . ALA B 1 23 ? 0.979 19.422 16.328 1 94.31 23 ALA B C 1
ATOM 1647 O O . ALA B 1 23 ? 2.172 19.703 16.453 1 94.31 23 ALA B O 1
ATOM 1648 N N . PHE B 1 24 ? -0.056 20.328 16.203 1 96.31 24 PHE B N 1
ATOM 1649 C CA . PHE B 1 24 ? 0.343 21.719 16.391 1 96.31 24 PHE B CA 1
ATOM 1650 C C . PHE B 1 24 ? -0.709 22.484 17.188 1 96.31 24 PHE B C 1
ATOM 1652 O O . PHE B 1 24 ? -1.879 22.094 17.219 1 96.31 24 PHE B O 1
ATOM 1659 N N . GLY B 1 25 ? -0.267 23.516 17.922 1 97.88 25 GLY B N 1
ATOM 1660 C CA . GLY B 1 25 ? -1.084 24.547 18.531 1 97.88 25 GLY B CA 1
ATOM 1661 C C . GLY B 1 25 ? -0.811 25.938 17.953 1 97.88 25 GLY B C 1
ATOM 1662 O O . GLY B 1 25 ? 0.337 26.281 17.672 1 97.88 25 GLY B O 1
ATOM 1663 N N . PHE B 1 26 ? -1.846 26.625 17.766 1 98.5 26 PHE B N 1
ATOM 1664 C CA . PHE B 1 26 ? -1.764 28 17.281 1 98.5 26 PHE B CA 1
ATOM 1665 C C . PHE B 1 26 ? -2.121 28.984 18.375 1 98.5 26 PHE B C 1
ATOM 1667 O O . PHE B 1 26 ? -3.188 28.891 18.984 1 98.5 26 PHE B O 1
ATOM 1674 N N . TYR B 1 27 ? -1.202 29.922 18.609 1 98.31 27 TYR B N 1
ATOM 1675 C CA . TYR B 1 27 ? -1.367 30.859 19.719 1 98.31 27 TYR B CA 1
ATOM 1676 C C . TYR B 1 27 ? -1.331 32.281 19.234 1 98.31 27 TYR B C 1
ATOM 1678 O O . TYR B 1 27 ? -0.564 32.625 18.328 1 98.31 27 TYR B O 1
ATOM 1686 N N . VAL B 1 28 ? -2.135 33.125 19.891 1 97.31 28 VAL B N 1
ATOM 1687 C CA . VAL B 1 28 ? -2.098 34.562 19.609 1 97.31 28 VAL B CA 1
ATOM 1688 C C . VAL B 1 28 ? -2.096 35.344 20.922 1 97.31 28 VAL B C 1
ATOM 1690 O O . VAL B 1 28 ? -2.461 34.812 21.969 1 97.31 28 VAL B O 1
ATOM 1693 N N . HIS B 1 29 ? -1.584 36.531 20.781 1 95.38 29 HIS B N 1
ATOM 1694 C CA . HIS B 1 29 ? -1.696 37.469 21.891 1 95.38 29 HIS B CA 1
ATOM 1695 C C . HIS B 1 29 ? -2.977 38.312 21.797 1 95.38 29 HIS B C 1
ATOM 1697 O O . HIS B 1 29 ? -3.102 39.156 20.922 1 95.38 29 HIS B O 1
ATOM 1703 N N . PRO B 1 30 ? -3.893 38.125 22.719 1 95.19 30 PRO B N 1
ATOM 1704 C CA . PRO B 1 30 ? -5.211 38.75 22.609 1 95.19 30 PRO B CA 1
ATOM 1705 C C . PRO B 1 30 ? -5.129 40.281 22.547 1 95.19 30 PRO B C 1
ATOM 1707 O O . PRO B 1 30 ? -5.891 40.906 21.797 1 95.19 30 PRO B O 1
ATOM 1710 N N . TYR B 1 31 ? -4.234 40.844 23.297 1 94.5 31 TYR B N 1
ATOM 1711 C CA . TYR B 1 31 ? -4.117 42.281 23.312 1 94.5 31 TYR B CA 1
ATOM 1712 C C . TYR B 1 31 ? -3.725 42.812 21.938 1 94.5 31 TYR B C 1
ATOM 1714 O O . TYR B 1 31 ? -4.285 43.781 21.453 1 94.5 31 TYR B O 1
ATOM 1722 N N . SER B 1 32 ? -2.766 42.125 21.328 1 93.06 32 SER B N 1
ATOM 1723 C CA . SER B 1 32 ? -2.326 42.531 19.984 1 93.06 32 SER B CA 1
ATOM 1724 C C . SER B 1 32 ? -3.445 42.375 18.969 1 93.06 32 SER B C 1
ATOM 1726 O O . SER B 1 32 ? -3.602 43.188 18.078 1 93.06 32 SER B O 1
ATOM 1728 N N . VAL B 1 33 ? -4.238 41.375 19.109 1 95.31 33 VAL B N 1
ATOM 1729 C CA . VAL B 1 33 ? -5.359 41.125 18.203 1 95.31 33 VAL B CA 1
ATOM 1730 C C . VAL B 1 33 ? -6.375 42.25 18.312 1 95.31 33 VAL B C 1
ATOM 1732 O O . VAL B 1 33 ? -6.809 42.812 17.297 1 95.31 33 VAL B O 1
ATOM 1735 N N . CYS B 1 34 ? -6.684 42.656 19.484 1 96.19 34 CYS B N 1
ATOM 1736 C CA . CYS B 1 34 ? -7.656 43.719 19.719 1 96.19 34 CYS B CA 1
ATOM 1737 C C . CYS B 1 34 ? -7.133 45.062 19.203 1 96.19 34 CYS B C 1
ATOM 1739 O O . CYS B 1 34 ? -7.859 45.812 18.547 1 96.19 34 CYS B O 1
ATOM 1741 N N . LYS B 1 35 ? -5.926 45.281 19.562 1 95.38 35 LYS B N 1
ATOM 1742 C CA . LYS B 1 35 ? -5.316 46.562 19.172 1 95.38 35 LYS B CA 1
ATOM 1743 C C . LYS B 1 35 ? -5.301 46.719 17.656 1 95.38 35 LYS B C 1
ATOM 1745 O O . LYS B 1 35 ? -5.566 47.781 17.141 1 95.38 35 LYS B O 1
ATOM 1750 N N . LYS B 1 36 ? -5.066 45.625 16.969 1 95.19 36 LYS B N 1
ATOM 1751 C CA . LYS B 1 36 ? -4.824 45.719 15.539 1 95.19 36 LYS B CA 1
ATOM 1752 C C . LYS B 1 36 ? -6.109 45.5 14.75 1 95.19 36 LYS B C 1
ATOM 1754 O O . LYS B 1 36 ? -6.293 46.062 13.672 1 95.19 36 LYS B O 1
ATOM 1759 N N . LEU B 1 37 ? -7.016 44.656 15.258 1 96 37 LEU B N 1
ATOM 1760 C CA . LEU B 1 37 ? -8.133 44.25 14.422 1 96 37 LEU B CA 1
ATOM 1761 C C . LEU B 1 37 ? -9.469 44.594 15.078 1 96 37 LEU B C 1
ATOM 1763 O O . LEU B 1 37 ? -10.516 44.5 14.438 1 96 37 LEU B O 1
ATOM 1767 N N . GLY B 1 38 ? -9.469 44.969 16.25 1 96.06 38 GLY B N 1
ATOM 1768 C CA . GLY B 1 38 ? -10.695 45.25 16.984 1 96.06 38 GLY B CA 1
ATOM 1769 C C . GLY B 1 38 ? -11.586 46.281 16.328 1 96.06 38 GLY B C 1
ATOM 1770 O O . GLY B 1 38 ? -12.773 46.031 16.109 1 96.06 38 GLY B O 1
ATOM 1771 N N . SER B 1 39 ? -11.062 47.438 16.016 1 95.31 39 SER B N 1
ATOM 1772 C CA . SER B 1 39 ? -11.828 48.562 15.461 1 95.31 39 SER B CA 1
ATOM 1773 C C . SER B 1 39 ? -12.523 48.156 14.164 1 95.31 39 SER B C 1
ATOM 1775 O O . SER B 1 39 ? -13.664 48.594 13.914 1 95.31 39 SER B O 1
ATOM 1777 N N . LYS B 1 40 ? -11.883 47.344 13.391 1 95.81 40 LYS B N 1
ATOM 1778 C CA . LYS B 1 40 ? -12.406 47 12.07 1 95.81 40 LYS B CA 1
ATOM 1779 C C . LYS B 1 40 ? -13.469 45.906 12.164 1 95.81 40 LYS B C 1
ATOM 1781 O O . LYS B 1 40 ? -14.422 45.875 11.383 1 95.81 40 LYS B O 1
ATOM 1786 N N . TYR B 1 41 ? -13.32 45.031 13.164 1 96.5 41 TYR B N 1
ATOM 1787 C CA . TYR B 1 41 ? -14.102 43.781 13.039 1 96.5 41 TYR B CA 1
ATOM 1788 C C . TYR B 1 41 ? -14.969 43.562 14.273 1 96.5 41 TYR B C 1
ATOM 1790 O O . TYR B 1 41 ? -15.773 42.625 14.312 1 96.5 41 TYR B O 1
ATOM 1798 N N . ALA B 1 42 ? -14.914 44.344 15.289 1 94.81 42 ALA B N 1
ATOM 1799 C CA . ALA B 1 42 ? -15.562 44.094 16.578 1 94.81 42 ALA B CA 1
ATOM 1800 C C . ALA B 1 42 ? -17.078 44.031 16.422 1 94.81 42 ALA B C 1
ATOM 1802 O O . ALA B 1 42 ? -17.766 43.406 17.219 1 94.81 42 ALA B O 1
ATOM 1803 N N . SER B 1 43 ? -17.625 44.688 15.453 1 94.19 43 SER B N 1
ATOM 1804 C CA . SER B 1 43 ? -19.062 44.781 15.312 1 94.19 43 SER B CA 1
ATOM 1805 C C . SER B 1 43 ? -19.625 43.656 14.438 1 94.19 43 SER B C 1
ATOM 1807 O O . SER B 1 43 ? -20.844 43.531 14.281 1 94.19 43 SER B O 1
ATOM 1809 N N . ILE B 1 44 ? -18.844 42.906 13.844 1 95 44 ILE B N 1
ATOM 1810 C CA . ILE B 1 44 ? -19.266 41.844 12.953 1 95 44 ILE B CA 1
ATOM 1811 C C . ILE B 1 44 ? -19.438 40.531 13.75 1 95 44 ILE B C 1
ATOM 1813 O O . ILE B 1 44 ? -18.641 40.219 14.633 1 95 44 ILE B O 1
ATOM 1817 N N . SER B 1 45 ? -20.438 39.781 13.469 1 95.12 45 SER B N 1
ATOM 1818 C CA . SER B 1 45 ? -20.672 38.531 14.18 1 95.12 45 SER B CA 1
ATOM 1819 C C . SER B 1 45 ? -19.562 37.531 13.914 1 95.12 45 SER B C 1
ATOM 1821 O O . SER B 1 45 ? -18.922 37.562 12.859 1 95.12 45 SER B O 1
ATOM 1823 N N . VAL B 1 46 ? -19.391 36.625 14.852 1 95.69 46 VAL B N 1
ATOM 1824 C CA . VAL B 1 46 ? -18.328 35.625 14.758 1 95.69 46 VAL B CA 1
ATOM 1825 C C . VAL B 1 46 ? -18.531 34.781 13.516 1 95.69 46 VAL B C 1
ATOM 1827 O O . VAL B 1 46 ? -17.578 34.531 12.758 1 95.69 46 VAL B O 1
ATOM 1830 N N . ASP B 1 47 ? -19.703 34.344 13.258 1 94.75 47 ASP B N 1
ATOM 1831 C CA . ASP B 1 47 ? -20 33.469 12.133 1 94.75 47 ASP B CA 1
ATOM 1832 C C . ASP B 1 47 ? -19.719 34.156 10.805 1 94.75 47 ASP B C 1
ATOM 1834 O O . ASP B 1 47 ? -19.188 33.531 9.875 1 94.75 47 ASP B O 1
ATOM 1838 N N . GLU B 1 48 ? -20.031 35.375 10.75 1 95.5 48 GLU B N 1
ATOM 1839 C CA . GLU B 1 48 ? -19.781 36.156 9.539 1 95.5 48 GLU B CA 1
ATOM 1840 C C . GLU B 1 48 ? -18.297 36.406 9.344 1 95.5 48 GLU B C 1
ATOM 1842 O O . GLU B 1 48 ? -17.781 36.25 8.234 1 95.5 48 GLU B O 1
ATOM 1847 N N . LEU B 1 49 ? -17.672 36.75 10.406 1 94.94 49 LEU B N 1
ATOM 1848 C CA . LEU B 1 49 ? -16.25 37.094 10.344 1 94.94 49 LEU B CA 1
ATOM 1849 C C . LEU B 1 49 ? -15.422 35.906 9.922 1 94.94 49 LEU B C 1
ATOM 1851 O O . LEU B 1 49 ? -14.492 36.031 9.125 1 94.94 49 LEU B O 1
ATOM 1855 N N . ASN B 1 50 ? -15.781 34.781 10.438 1 94.81 50 ASN B N 1
ATOM 1856 C CA . ASN B 1 50 ? -15.023 33.562 10.188 1 94.81 50 ASN B CA 1
ATOM 1857 C C . ASN B 1 50 ? -15.062 33.156 8.711 1 94.81 50 ASN B C 1
ATOM 1859 O O . ASN B 1 50 ? -14.219 32.406 8.242 1 94.81 50 ASN B O 1
ATOM 1863 N N . LYS B 1 51 ? -15.953 33.688 7.941 1 93.12 51 LYS B N 1
ATOM 1864 C CA . LYS B 1 51 ? -16.109 33.344 6.531 1 93.12 51 LYS B CA 1
ATOM 1865 C C . LYS B 1 51 ? -15.461 34.375 5.633 1 93.12 51 LYS B C 1
ATOM 1867 O O . LYS B 1 51 ? -15.383 34.188 4.414 1 93.12 51 LYS B O 1
ATOM 1872 N N . ARG B 1 52 ? -14.945 35.406 6.195 1 94.19 52 ARG B N 1
ATOM 1873 C CA . ARG B 1 52 ? -14.398 36.5 5.41 1 94.19 52 ARG B CA 1
ATOM 1874 C C . ARG B 1 52 ? -12.922 36.281 5.098 1 94.19 52 ARG B C 1
ATOM 1876 O O . ARG B 1 52 ? -12.102 36.125 6.012 1 94.19 52 ARG B O 1
ATOM 1883 N N . HIS B 1 53 ? -12.68 36.406 3.855 1 93.69 53 HIS B N 1
ATOM 1884 C CA . HIS B 1 53 ? -11.305 36.219 3.406 1 93.69 53 HIS B CA 1
ATOM 1885 C C . HIS B 1 53 ? -10.414 37.344 3.871 1 93.69 53 HIS B C 1
ATOM 1887 O O . HIS B 1 53 ? -9.258 37.125 4.234 1 93.69 53 HIS B O 1
ATOM 1893 N N . ASP B 1 54 ? -10.945 38.5 3.84 1 95.19 54 ASP B N 1
ATOM 1894 C CA . ASP B 1 54 ? -10.164 39.688 4.215 1 95.19 54 ASP B CA 1
ATOM 1895 C C . ASP B 1 54 ? -9.758 39.625 5.688 1 95.19 54 ASP B C 1
ATOM 1897 O O . ASP B 1 54 ? -8.711 40.125 6.07 1 95.19 54 ASP B O 1
ATOM 1901 N N . PHE B 1 55 ? -10.586 38.969 6.48 1 96.44 55 PHE B N 1
ATOM 1902 C CA . PHE B 1 55 ? -10.273 38.781 7.895 1 96.44 55 PHE B CA 1
ATOM 1903 C C . PHE B 1 55 ? -8.977 38.031 8.062 1 96.44 55 PHE B C 1
ATOM 1905 O O . PHE B 1 55 ? -8.07 38.469 8.773 1 96.44 55 PHE B O 1
ATOM 1912 N N . TYR B 1 56 ? -8.867 36.938 7.367 1 96.69 56 TYR B N 1
ATOM 1913 C CA . TYR B 1 56 ? -7.672 36.125 7.457 1 96.69 56 TYR B CA 1
ATOM 1914 C C . TYR B 1 56 ? -6.465 36.844 6.859 1 96.69 56 TYR B C 1
ATOM 1916 O O . TYR B 1 56 ? -5.359 36.75 7.398 1 96.69 56 TYR B O 1
ATOM 1924 N N . GLU B 1 57 ? -6.688 37.562 5.805 1 94.88 57 GLU B N 1
ATOM 1925 C CA . GLU B 1 57 ? -5.609 38.344 5.203 1 94.88 57 GLU B CA 1
ATOM 1926 C C . GLU B 1 57 ? -5.098 39.406 6.16 1 94.88 57 GLU B C 1
ATOM 1928 O O . GLU B 1 57 ? -3.889 39.625 6.266 1 94.88 57 GLU B O 1
ATOM 1933 N N . ASP B 1 58 ? -6.043 40 6.812 1 96.06 58 ASP B N 1
ATOM 1934 C CA . ASP B 1 58 ? -5.66 41.031 7.773 1 96.06 58 ASP B CA 1
ATOM 1935 C C . ASP B 1 58 ? -4.918 40.438 8.961 1 96.06 58 ASP B C 1
ATOM 1937 O O . ASP B 1 58 ? -3.971 41.031 9.477 1 96.06 58 ASP B O 1
ATOM 1941 N N . LEU B 1 59 ? -5.367 39.312 9.406 1 94.94 59 LEU B N 1
ATOM 1942 C CA . LEU B 1 59 ? -4.684 38.594 10.484 1 94.94 59 LEU B CA 1
ATOM 1943 C C . LEU B 1 59 ? -3.23 38.312 10.117 1 94.94 59 LEU B C 1
ATOM 1945 O O . LEU B 1 59 ? -2.336 38.438 10.961 1 94.94 59 LEU B O 1
ATOM 1949 N N . LEU B 1 60 ? -2.957 38 8.867 1 94 60 LEU B N 1
ATOM 1950 C CA . LEU B 1 60 ? -1.625 37.656 8.375 1 94 60 LEU B CA 1
ATOM 1951 C C . LEU B 1 60 ? -0.79 38.906 8.172 1 94 60 LEU B C 1
ATOM 1953 O O . LEU B 1 60 ? 0.428 38.906 8.367 1 94 60 LEU B O 1
ATOM 1957 N N . ARG B 1 61 ? -1.414 40 7.832 1 91.75 61 ARG B N 1
ATOM 1958 C CA . ARG B 1 61 ? -0.701 41.219 7.488 1 91.75 61 ARG B CA 1
ATOM 1959 C C . ARG B 1 61 ? -0.417 42.062 8.734 1 91.75 61 ARG B C 1
ATOM 1961 O O . ARG B 1 61 ? 0.599 42.75 8.805 1 91.75 61 ARG B O 1
ATOM 1968 N N . ALA B 1 62 ? -1.316 41.906 9.633 1 91.94 62 ALA B N 1
ATOM 1969 C CA . ALA B 1 62 ? -1.182 42.75 10.828 1 91.94 62 ALA B CA 1
ATOM 1970 C C . ALA B 1 62 ? 0.005 42.281 11.672 1 91.94 62 ALA B C 1
ATOM 1972 O O . ALA B 1 62 ? 0.34 41.094 11.711 1 91.94 62 ALA B O 1
ATOM 1973 N N . ASP B 1 63 ? 0.691 43.188 12.305 1 88.56 63 ASP B N 1
ATOM 1974 C CA . ASP B 1 63 ? 1.817 42.906 13.188 1 88.56 63 ASP B CA 1
ATOM 1975 C C . ASP B 1 63 ? 1.339 42.344 14.523 1 88.56 63 ASP B C 1
ATOM 1977 O O . ASP B 1 63 ? 1.409 43.031 15.547 1 88.56 63 ASP B O 1
ATOM 1981 N N . ILE B 1 64 ? 0.804 41.156 14.523 1 92.62 64 ILE B N 1
ATOM 1982 C CA . ILE B 1 64 ? 0.3 40.5 15.703 1 92.62 64 ILE B CA 1
ATOM 1983 C C . ILE B 1 64 ? 1.275 39.375 16.125 1 92.62 64 ILE B C 1
ATOM 1985 O O . ILE B 1 64 ? 1.789 38.656 15.273 1 92.62 64 ILE B O 1
ATOM 1989 N N . ASP B 1 65 ? 1.535 39.375 17.375 1 93.44 65 ASP B N 1
ATOM 1990 C CA . ASP B 1 65 ? 2.346 38.281 17.906 1 93.44 65 ASP B CA 1
ATOM 1991 C C . ASP B 1 65 ? 1.599 36.969 17.844 1 93.44 65 ASP B C 1
ATOM 1993 O O . ASP B 1 65 ? 0.528 36.812 18.422 1 93.44 65 ASP B O 1
ATOM 1997 N N . MET B 1 66 ? 2.146 36.031 17.109 1 95.81 66 MET B N 1
ATOM 1998 C CA . MET B 1 66 ? 1.578 34.688 16.953 1 95.81 66 MET B CA 1
ATOM 1999 C C . MET B 1 66 ? 2.648 33.625 17.141 1 95.81 66 MET B C 1
ATOM 2001 O O . MET B 1 66 ? 3.83 33.875 16.891 1 95.81 66 MET B O 1
ATOM 2005 N N . THR B 1 67 ? 2.221 32.469 17.578 1 97.81 67 THR B N 1
ATOM 2006 C CA . THR B 1 67 ? 3.115 31.312 17.719 1 97.81 67 THR B CA 1
ATOM 2007 C C . THR B 1 67 ? 2.434 30.031 17.234 1 97.81 67 THR B C 1
ATOM 2009 O O . THR B 1 67 ? 1.257 29.812 17.531 1 97.81 67 THR B O 1
ATOM 2012 N N . VAL B 1 68 ? 3.131 29.297 16.453 1 97.12 68 VAL B N 1
ATOM 2013 C CA . VAL B 1 68 ? 2.75 27.922 16.172 1 97.12 68 VAL B CA 1
ATOM 2014 C C . VAL B 1 68 ? 3.705 26.969 16.891 1 97.12 68 VAL B C 1
ATOM 2016 O O . VAL B 1 68 ? 4.922 27.062 16.719 1 97.12 68 VAL B O 1
ATOM 2019 N N . ARG B 1 69 ? 3.191 26.094 17.703 1 96.94 69 ARG B N 1
ATOM 2020 C CA . ARG B 1 69 ? 3.988 25.078 18.375 1 96.94 69 ARG B CA 1
ATOM 2021 C C . ARG B 1 69 ? 3.721 23.703 17.781 1 96.94 69 ARG B C 1
ATOM 2023 O O . ARG B 1 69 ? 2.588 23.219 17.797 1 96.94 69 ARG B O 1
ATOM 2030 N N . LEU B 1 70 ? 4.734 23.141 17.297 1 94.12 70 LEU B N 1
ATOM 2031 C CA . LEU B 1 70 ? 4.66 21.781 16.781 1 94.12 70 LEU B CA 1
ATOM 2032 C C . LEU B 1 70 ? 5.102 20.781 17.859 1 94.12 70 LEU B C 1
ATOM 2034 O O . LEU B 1 70 ? 6.051 21.031 18.594 1 94.12 70 LEU B O 1
ATOM 2038 N N . VAL B 1 71 ? 4.398 19.719 17.859 1 94.44 71 VAL B N 1
ATOM 2039 C CA . VAL B 1 71 ? 4.816 18.578 18.672 1 94.44 71 VAL B CA 1
ATOM 2040 C C . VAL B 1 71 ? 5.023 17.359 17.781 1 94.44 71 VAL B C 1
ATOM 2042 O O . VAL B 1 71 ? 4.078 16.859 17.172 1 94.44 71 VAL B O 1
ATOM 2045 N N . VAL B 1 72 ? 6.25 16.938 17.781 1 91.12 72 VAL B N 1
ATOM 2046 C CA . VAL B 1 72 ? 6.598 15.797 16.953 1 91.12 72 VAL B CA 1
ATOM 2047 C C . VAL B 1 72 ? 5.891 14.547 17.469 1 91.12 72 VAL B C 1
ATOM 2049 O O . VAL B 1 72 ? 5.902 14.273 18.672 1 91.12 72 VAL B O 1
ATOM 2052 N N . SER B 1 73 ? 5.223 13.758 16.578 1 90.38 73 SER B N 1
ATOM 2053 C CA . SER B 1 73 ? 4.406 12.625 17 1 90.38 73 SER B CA 1
ATOM 2054 C C . SER B 1 73 ? 5.09 11.297 16.688 1 90.38 73 SER B C 1
ATOM 2056 O O . SER B 1 73 ? 4.656 10.242 17.156 1 90.38 73 SER B O 1
ATOM 2058 N N . CYS B 1 74 ? 6.062 11.281 15.852 1 84.06 74 CYS B N 1
ATOM 2059 C CA . CYS B 1 74 ? 6.711 10.023 15.492 1 84.06 74 CYS B CA 1
ATOM 2060 C C . CYS B 1 74 ? 8.203 10.078 15.781 1 84.06 74 CYS B C 1
ATOM 2062 O O . CYS B 1 74 ? 8.789 11.164 15.852 1 84.06 74 CYS B O 1
ATOM 2064 N N . ASN B 1 75 ? 8.695 8.836 15.953 1 79.75 75 ASN B N 1
ATOM 2065 C CA . ASN B 1 75 ? 10.133 8.742 16.203 1 79.75 75 ASN B CA 1
ATOM 2066 C C . ASN B 1 75 ? 10.922 8.695 14.898 1 79.75 75 ASN B C 1
ATOM 2068 O O . ASN B 1 75 ? 10.414 8.227 13.875 1 79.75 75 ASN B O 1
ATOM 2072 N N . GLY B 1 76 ? 12.031 9.258 14.984 1 73.75 76 GLY B N 1
ATOM 2073 C CA . GLY B 1 76 ? 12.938 9.102 13.859 1 73.75 76 GLY B CA 1
ATOM 2074 C C . GLY B 1 76 ? 12.789 10.195 12.82 1 73.75 76 GLY B C 1
ATOM 2075 O O . GLY B 1 76 ? 13.422 10.148 11.758 1 73.75 76 GLY B O 1
ATOM 2076 N N . MET B 1 77 ? 11.797 11.016 13.086 1 74.69 77 MET B N 1
ATOM 2077 C CA . MET B 1 77 ? 11.703 12.156 12.172 1 74.69 77 MET B CA 1
ATOM 2078 C C . MET B 1 77 ? 12.961 13.016 12.25 1 74.69 77 MET B C 1
ATOM 2080 O O . MET B 1 77 ? 13.461 13.305 13.336 1 74.69 77 MET B O 1
ATOM 2084 N N . LYS B 1 78 ? 13.5 13.18 11.031 1 72.81 78 LYS B N 1
ATOM 2085 C CA . LYS B 1 78 ? 14.695 14.023 10.961 1 72.81 78 LYS B CA 1
ATOM 2086 C C . LYS B 1 78 ? 14.32 15.477 10.672 1 72.81 78 LYS B C 1
ATOM 2088 O O . LYS B 1 78 ? 13.406 15.742 9.891 1 72.81 78 LYS B O 1
ATOM 2093 N N . ILE B 1 79 ? 15.07 16.422 11.305 1 74.19 79 ILE B N 1
ATOM 2094 C CA . ILE B 1 79 ? 14.797 17.859 11.188 1 74.19 79 ILE B CA 1
ATOM 2095 C C . ILE B 1 79 ? 14.922 18.281 9.719 1 74.19 79 ILE B C 1
ATOM 2097 O O . ILE B 1 79 ? 14.203 19.172 9.266 1 74.19 79 ILE B O 1
ATOM 2101 N N . ASN B 1 80 ? 15.742 17.578 9.047 1 75.25 80 ASN B N 1
ATOM 2102 C CA . ASN B 1 80 ? 15.922 17.922 7.645 1 75.25 80 ASN B CA 1
ATOM 2103 C C . ASN B 1 80 ? 14.664 17.641 6.828 1 75.25 80 ASN B C 1
ATOM 2105 O O . ASN B 1 80 ? 14.344 18.375 5.898 1 75.25 80 ASN B O 1
ATOM 2109 N N . THR B 1 81 ? 14.039 16.547 7.219 1 72.94 81 THR B N 1
ATOM 2110 C CA . THR B 1 81 ? 12.797 16.219 6.527 1 72.94 81 THR B CA 1
ATOM 2111 C C . THR B 1 81 ? 11.734 17.297 6.793 1 72.94 81 THR B C 1
ATOM 2113 O O . THR B 1 81 ? 11.039 17.719 5.871 1 72.94 81 THR B O 1
ATOM 2116 N N . VAL B 1 82 ? 11.656 17.688 7.988 1 72.56 82 VAL B N 1
ATOM 2117 C CA . VAL B 1 82 ? 10.719 18.75 8.359 1 72.56 82 VAL B CA 1
ATOM 2118 C C . VAL B 1 82 ? 11.094 20.047 7.652 1 72.56 82 VAL B C 1
ATOM 2120 O O . VAL B 1 82 ? 10.242 20.688 7.043 1 72.56 82 VAL B O 1
ATOM 2123 N N . ARG B 1 83 ? 12.258 20.312 7.695 1 78.88 83 ARG B N 1
ATOM 2124 C CA . ARG B 1 83 ? 12.789 21.5 7.043 1 78.88 83 ARG B CA 1
ATOM 2125 C C . ARG B 1 83 ? 12.445 21.516 5.559 1 78.88 83 ARG B C 1
ATOM 2127 O O . ARG B 1 83 ? 11.93 22.516 5.047 1 78.88 83 ARG B O 1
ATOM 2134 N N . ASP B 1 84 ? 12.68 20.438 4.914 1 80.88 84 ASP B N 1
ATOM 2135 C CA . ASP B 1 84 ? 12.438 20.359 3.475 1 80.88 84 ASP B CA 1
ATOM 2136 C C . ASP B 1 84 ? 10.961 20.547 3.154 1 80.88 84 ASP B C 1
ATOM 2138 O O . ASP B 1 84 ? 10.609 21.25 2.203 1 80.88 84 ASP B O 1
ATOM 2142 N N . ALA B 1 85 ? 10.195 19.922 3.939 1 76.56 85 ALA B N 1
ATOM 2143 C CA . ALA B 1 85 ? 8.758 20.047 3.734 1 76.56 85 ALA B CA 1
ATOM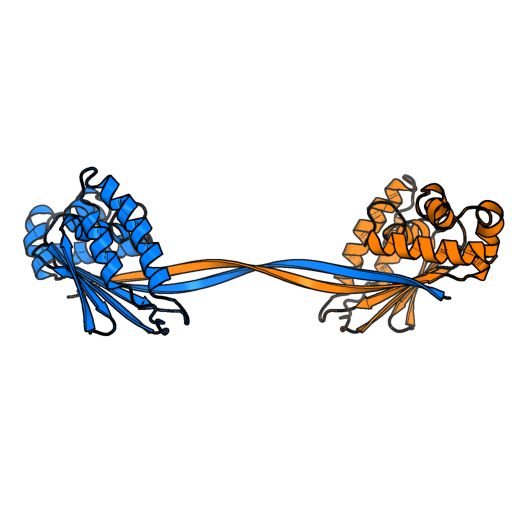 2144 C C . ALA B 1 85 ? 8.297 21.484 3.939 1 76.56 85 ALA B C 1
ATOM 2146 O O . ALA B 1 85 ? 7.504 22.016 3.154 1 76.56 85 ALA B O 1
ATOM 2147 N N . PHE B 1 86 ? 8.797 22.125 4.902 1 82.31 86 PHE B N 1
ATOM 2148 C CA . PHE B 1 86 ? 8.438 23.5 5.184 1 82.31 86 PHE B CA 1
ATOM 2149 C C . PHE B 1 86 ? 8.977 24.438 4.109 1 82.31 86 PHE B C 1
ATOM 2151 O O . PHE B 1 86 ? 8.289 25.359 3.664 1 82.31 86 PHE B O 1
ATOM 2158 N N . GLU B 1 87 ? 10.156 24.172 3.748 1 84.5 87 GLU B N 1
ATOM 2159 C CA . GLU B 1 87 ? 10.789 25.031 2.748 1 84.5 87 GLU B CA 1
ATOM 2160 C C . GLU B 1 87 ? 9.977 25.047 1.453 1 84.5 87 GLU B C 1
ATOM 2162 O O . GLU B 1 87 ? 9.75 26.125 0.875 1 84.5 87 GLU B O 1
ATOM 2167 N N . LYS B 1 88 ? 9.656 23.938 1.003 1 84.81 88 LYS B N 1
ATOM 2168 C CA . LYS B 1 88 ? 8.875 23.859 -0.226 1 84.81 88 LYS B CA 1
ATOM 2169 C C . LYS B 1 88 ? 7.582 24.656 -0.105 1 84.81 88 LYS B C 1
ATOM 2171 O O . LYS B 1 88 ? 7.242 25.438 -0.998 1 84.81 88 LYS B O 1
ATOM 2176 N N . SER B 1 89 ? 6.906 24.453 0.971 1 86.25 89 SER B N 1
ATOM 2177 C CA . SER B 1 89 ? 5.648 25.172 1.204 1 86.25 89 SER B CA 1
ATOM 2178 C C . SER B 1 89 ? 5.875 26.672 1.313 1 86.25 89 SER B C 1
ATOM 2180 O O . SER B 1 89 ? 5.113 27.453 0.752 1 86.25 89 SER B O 1
ATOM 2182 N N . LEU B 1 90 ? 6.918 27.047 1.947 1 88.56 90 LEU B N 1
ATOM 2183 C CA . LEU B 1 90 ? 7.23 28.469 2.16 1 88.56 90 LEU B CA 1
ATOM 2184 C C . LEU B 1 90 ? 7.594 29.141 0.845 1 88.56 90 LEU B C 1
ATOM 2186 O O . LEU B 1 90 ? 7.148 30.266 0.579 1 88.56 90 LEU B O 1
ATOM 2190 N N . ARG B 1 91 ? 8.391 28.453 0.089 1 86.88 91 ARG B N 1
ATOM 2191 C CA . ARG B 1 91 ? 8.781 29.016 -1.201 1 86.88 91 ARG B CA 1
ATOM 2192 C C . ARG B 1 91 ? 7.555 29.297 -2.068 1 86.88 91 ARG B C 1
ATOM 2194 O O . ARG B 1 91 ? 7.434 30.391 -2.646 1 86.88 91 ARG B O 1
ATOM 2201 N N . ALA B 1 92 ? 6.73 28.391 -2.123 1 85.81 92 ALA B N 1
ATOM 2202 C CA . ALA B 1 92 ? 5.523 28.531 -2.932 1 85.81 92 ALA B CA 1
ATOM 2203 C C . ALA B 1 92 ? 4.688 29.719 -2.461 1 85.81 92 ALA B C 1
ATOM 2205 O O . ALA B 1 92 ? 4.137 30.469 -3.277 1 85.81 92 ALA B O 1
ATOM 2206 N N . ARG B 1 93 ? 4.645 29.906 -1.229 1 87.69 93 ARG B N 1
ATOM 2207 C CA . ARG B 1 93 ? 3.807 30.969 -0.671 1 87.69 93 ARG B CA 1
ATOM 2208 C C . ARG B 1 93 ? 4.488 32.312 -0.783 1 87.69 93 ARG B C 1
ATOM 2210 O O . ARG B 1 93 ? 3.822 33.344 -0.972 1 87.69 93 ARG B O 1
ATOM 2217 N N . LEU B 1 94 ? 5.777 32.344 -0.64 1 85.69 94 LEU B N 1
ATOM 2218 C CA . LEU B 1 94 ? 6.52 33.594 -0.776 1 85.69 94 LEU B CA 1
ATOM 2219 C C . LEU B 1 94 ? 6.371 34.156 -2.184 1 85.69 94 LEU B C 1
ATOM 2221 O O . LEU B 1 94 ? 6.188 35.344 -2.352 1 85.69 94 LEU B O 1
ATOM 2225 N N . VAL B 1 95 ? 6.445 33.281 -3.105 1 82.5 95 VAL B N 1
ATOM 2226 C CA . VAL B 1 95 ? 6.332 33.688 -4.496 1 82.5 95 VAL B CA 1
ATOM 2227 C C . VAL B 1 95 ? 4.938 34.281 -4.754 1 82.5 95 VAL B C 1
ATOM 2229 O O . VAL B 1 95 ? 4.785 35.25 -5.477 1 82.5 95 VAL B O 1
ATOM 2232 N N . LYS B 1 96 ? 3.98 33.656 -4.152 1 80.56 96 LYS B N 1
ATOM 2233 C CA . LYS B 1 96 ? 2.604 34.125 -4.316 1 80.56 96 LYS B CA 1
ATOM 2234 C C . LYS B 1 96 ? 2.402 35.5 -3.684 1 80.56 96 LYS B C 1
ATOM 2236 O O . LYS B 1 96 ? 1.705 36.344 -4.242 1 80.56 96 LYS B O 1
ATOM 2241 N N . THR B 1 97 ? 2.922 35.688 -2.521 1 74.69 97 THR B N 1
ATOM 2242 C CA . THR B 1 97 ? 2.697 36.906 -1.768 1 74.69 97 THR B CA 1
ATOM 2243 C C . THR B 1 97 ? 3.551 38.062 -2.32 1 74.69 97 THR B C 1
ATOM 2245 O O . THR B 1 97 ? 3.088 39.188 -2.418 1 74.69 97 THR B O 1
ATOM 2248 N N . ASN B 1 98 ? 4.871 37.719 -2.586 1 77.56 98 ASN B N 1
ATOM 2249 C CA . ASN B 1 98 ? 5.801 38.719 -3.125 1 77.56 98 ASN B CA 1
ATOM 2250 C C . ASN B 1 98 ? 6.766 38.094 -4.129 1 77.56 98 ASN B C 1
ATOM 2252 O O . ASN B 1 98 ? 7.789 37.531 -3.744 1 77.56 98 ASN B O 1
ATOM 2256 N N . PRO B 1 99 ? 6.363 38.25 -5.352 1 72.62 99 PRO B N 1
ATOM 2257 C CA . PRO B 1 99 ? 7.191 37.656 -6.395 1 72.62 99 PRO B CA 1
ATOM 2258 C C . PRO B 1 99 ? 8.633 38.156 -6.367 1 72.62 99 PRO B C 1
ATOM 2260 O O . PRO B 1 99 ? 9.539 37.469 -6.848 1 72.62 99 PRO B O 1
ATOM 2263 N N . GLU B 1 100 ? 8.781 39.375 -5.801 1 72.56 100 GLU B N 1
ATOM 2264 C CA . GLU B 1 100 ? 10.125 39.938 -5.77 1 72.56 100 GLU B CA 1
ATOM 2265 C C . GLU B 1 100 ? 10.852 39.594 -4.477 1 72.56 100 GLU B C 1
ATOM 2267 O O . GLU B 1 100 ? 11.906 40.156 -4.176 1 72.56 100 GLU B O 1
ATOM 2272 N N . THR B 1 101 ? 10.234 38.656 -3.852 1 69.44 101 THR B N 1
ATOM 2273 C CA . THR B 1 101 ? 10.766 38.375 -2.523 1 69.44 101 THR B CA 1
ATOM 2274 C C . THR B 1 101 ? 12.164 37.781 -2.615 1 69.44 101 THR B C 1
ATOM 2276 O O . THR B 1 101 ? 12.508 37.125 -3.605 1 69.44 101 THR B O 1
ATOM 2279 N N . ASP B 1 102 ? 12.953 38.188 -1.644 1 69.56 102 ASP B N 1
ATOM 2280 C CA . ASP B 1 102 ? 14.312 37.688 -1.454 1 69.56 102 ASP B CA 1
ATOM 2281 C C . ASP B 1 102 ? 14.305 36.25 -0.898 1 69.56 102 ASP B C 1
ATOM 2283 O O . ASP B 1 102 ? 13.875 36.031 0.234 1 69.56 102 ASP B O 1
ATOM 2287 N N . PHE B 1 103 ? 14.742 35.375 -1.663 1 79.5 103 PHE B N 1
ATOM 2288 C CA . PHE B 1 103 ? 14.758 34 -1.237 1 79.5 103 PHE B CA 1
ATOM 2289 C C . PHE B 1 103 ? 15.875 33.75 -0.23 1 79.5 103 PHE B C 1
ATOM 2291 O O . PHE B 1 103 ? 16.031 32.656 0.281 1 79.5 103 PHE B O 1
ATOM 2298 N N . HIS B 1 104 ? 16.531 34.906 0.1 1 85.88 104 HIS B N 1
ATOM 2299 C CA . HIS B 1 104 ? 17.578 34.781 1.107 1 85.88 104 HIS B CA 1
ATOM 2300 C C . HIS B 1 104 ? 17 34.438 2.469 1 85.88 104 HIS B C 1
ATOM 2302 O O . HIS B 1 104 ? 17.625 33.719 3.248 1 85.88 104 HIS B O 1
ATOM 2308 N N . CYS B 1 105 ? 15.75 34.844 2.695 1 86 105 CYS B N 1
ATOM 2309 C CA . CYS B 1 105 ? 15.125 34.562 3.98 1 86 105 CYS B CA 1
ATOM 2310 C C . CYS B 1 105 ? 14.891 33.062 4.141 1 86 105 CYS B C 1
ATOM 2312 O O . CYS B 1 105 ? 15.031 32.5 5.234 1 86 105 CYS B O 1
ATOM 2314 N N . ILE B 1 106 ? 14.625 32.438 3.051 1 86.62 106 ILE B N 1
ATOM 2315 C CA . ILE B 1 106 ? 14.414 30.984 3.088 1 86.62 106 ILE B CA 1
ATOM 2316 C C . ILE B 1 106 ? 15.734 30.281 3.363 1 86.62 106 ILE B C 1
ATOM 2318 O O . ILE B 1 106 ? 15.781 29.312 4.133 1 86.62 106 ILE B O 1
ATOM 2322 N N . THR B 1 107 ? 16.734 30.781 2.695 1 85.5 107 THR B N 1
ATOM 2323 C CA . THR B 1 107 ? 18.062 30.203 2.906 1 85.5 107 THR B CA 1
ATOM 2324 C C . THR B 1 107 ? 18.5 30.344 4.363 1 85.5 107 THR B C 1
ATOM 2326 O O . THR B 1 107 ? 19.047 29.422 4.953 1 85.5 107 THR B O 1
ATOM 2329 N N . THR B 1 108 ? 18.25 31.484 4.871 1 86.88 108 THR B N 1
ATOM 2330 C CA . THR B 1 108 ? 18.578 31.734 6.273 1 86.88 108 THR B CA 1
ATOM 2331 C C . THR B 1 108 ? 17.75 30.828 7.184 1 86.88 108 THR B C 1
ATOM 2333 O O . THR B 1 108 ? 18.266 30.25 8.141 1 86.88 108 THR B O 1
ATOM 2336 N N . PHE B 1 109 ? 16.562 30.75 6.871 1 86.75 109 PHE B N 1
ATOM 2337 C CA . PHE B 1 109 ? 15.688 29.859 7.637 1 86.75 109 PHE B CA 1
ATOM 2338 C C . PHE B 1 109 ? 16.219 28.422 7.621 1 86.75 109 PHE B C 1
ATOM 2340 O O . PHE B 1 109 ? 16.312 27.781 8.664 1 86.75 109 PHE B O 1
ATOM 2347 N N . ARG B 1 110 ? 16.531 28.031 6.488 1 84.25 110 ARG B N 1
ATOM 2348 C CA . ARG B 1 110 ? 17.047 26.688 6.309 1 84.25 110 ARG B CA 1
ATOM 2349 C C . ARG B 1 110 ? 18.297 26.453 7.148 1 84.25 110 ARG B C 1
ATOM 2351 O O . ARG B 1 110 ? 18.484 25.375 7.723 1 84.25 110 ARG B O 1
ATOM 2358 N N . SER B 1 111 ? 19.141 27.375 7.195 1 84.38 111 SER B N 1
ATOM 2359 C CA . SER B 1 111 ? 20.422 27.266 7.863 1 84.38 111 SER B CA 1
ATOM 2360 C C . SER B 1 111 ? 20.266 27.047 9.359 1 84.38 111 SER B C 1
ATOM 2362 O O . SER B 1 111 ? 21.188 26.609 10.039 1 84.38 111 SER B O 1
ATOM 2364 N N . ASN B 1 112 ? 19.078 27.406 9.812 1 81.44 112 ASN B N 1
ATOM 2365 C CA . ASN B 1 112 ? 18.812 27.203 11.234 1 81.44 112 ASN B CA 1
ATOM 2366 C C . ASN B 1 112 ? 18.656 25.734 11.578 1 81.44 112 ASN B C 1
ATOM 2368 O O . ASN B 1 112 ? 18.766 25.344 12.742 1 81.44 112 ASN B O 1
ATOM 2372 N N . PHE B 1 113 ? 18.453 24.938 10.5 1 78.94 113 PHE B N 1
ATOM 2373 C CA . PHE B 1 113 ? 18.156 23.531 10.727 1 78.94 113 PHE B CA 1
ATOM 2374 C C . PHE B 1 113 ? 19.266 22.641 10.164 1 78.94 113 PHE B C 1
ATOM 2376 O O . PHE B 1 113 ? 18.984 21.594 9.594 1 78.94 113 PHE B O 1
ATOM 2383 N N . THR B 1 114 ? 20.375 23 10.234 1 69.75 114 THR B N 1
ATOM 2384 C CA . THR B 1 114 ? 21.453 22.281 9.555 1 69.75 114 THR B CA 1
ATOM 2385 C C . THR B 1 114 ? 21.875 21.047 10.344 1 69.75 114 THR B C 1
ATOM 2387 O O . THR B 1 114 ? 22.406 20.094 9.781 1 69.75 114 THR B O 1
ATOM 2390 N N . GLN B 1 115 ? 21.547 21.016 11.547 1 68.31 115 GLN B N 1
ATOM 2391 C CA . GLN B 1 115 ? 22.031 19.859 12.273 1 68.31 115 GLN B CA 1
ATOM 2392 C C . GLN B 1 115 ? 21.078 18.672 12.125 1 68.31 115 GLN B C 1
ATOM 2394 O O . GLN B 1 115 ? 19.859 18.844 12.086 1 68.31 115 GLN B O 1
ATOM 2399 N N . ASP B 1 116 ? 21.625 17.562 11.625 1 71 116 ASP B N 1
ATOM 2400 C CA . ASP B 1 116 ? 20.875 16.312 11.508 1 71 116 ASP B CA 1
ATOM 2401 C C . ASP B 1 116 ? 20.547 15.734 12.883 1 71 116 ASP B C 1
ATOM 2403 O O . ASP B 1 116 ? 21.172 14.758 13.305 1 71 116 ASP B O 1
ATOM 2407 N N . ILE B 1 117 ? 19.734 16.469 13.633 1 70.12 117 ILE B N 1
ATOM 2408 C CA . ILE B 1 117 ? 19.391 16.016 14.977 1 70.12 117 ILE B CA 1
ATOM 2409 C C . ILE B 1 117 ? 18.062 15.266 14.938 1 70.12 117 ILE B C 1
ATOM 2411 O O . ILE B 1 117 ? 17.062 15.781 14.422 1 70.12 117 ILE B O 1
ATOM 2415 N N . PRO B 1 118 ? 18.141 13.977 15.305 1 77.81 118 PRO B N 1
ATOM 2416 C CA . PRO B 1 118 ? 16.875 13.281 15.461 1 77.81 118 PRO B CA 1
ATOM 2417 C C . PRO B 1 118 ? 15.922 13.992 16.422 1 77.81 118 PRO B C 1
ATOM 2419 O O . PRO B 1 118 ? 16.359 14.555 17.422 1 77.81 118 PRO B O 1
ATOM 2422 N N . LEU B 1 119 ? 14.656 14.102 16 1 84.62 119 LEU B N 1
ATOM 2423 C CA . LEU B 1 119 ? 13.633 14.672 16.859 1 84.62 119 LEU B CA 1
ATOM 2424 C C . LEU B 1 119 ? 12.758 13.586 17.469 1 84.62 119 LEU B C 1
ATOM 2426 O O . LEU B 1 119 ? 11.875 13.047 16.797 1 84.62 119 LEU B O 1
ATOM 2430 N N . PRO B 1 120 ? 13.062 13.281 18.719 1 88.56 120 PRO B N 1
ATOM 2431 C CA . PRO B 1 120 ? 12.195 12.297 19.375 1 88.56 120 PRO B CA 1
ATOM 2432 C C . PRO B 1 120 ? 10.734 12.727 19.406 1 88.56 120 PRO B C 1
ATOM 2434 O O . PRO B 1 120 ? 10.438 13.922 19.391 1 88.56 120 PRO B O 1
ATOM 2437 N N . ALA B 1 121 ? 9.945 11.703 19.438 1 91.75 121 ALA B N 1
ATOM 2438 C CA . ALA B 1 121 ? 8.523 11.984 19.641 1 91.75 121 ALA B CA 1
ATOM 2439 C C . ALA B 1 121 ? 8.305 12.797 20.906 1 91.75 121 ALA B C 1
ATOM 2441 O O . ALA B 1 121 ? 8.922 12.531 21.938 1 91.75 121 ALA B O 1
ATOM 2442 N N . GLY B 1 122 ? 7.453 13.82 20.797 1 93.44 122 GLY B N 1
ATOM 2443 C CA . GLY B 1 122 ? 7.176 14.688 21.938 1 93.44 122 GLY B CA 1
ATOM 2444 C C . GLY B 1 122 ? 7.957 15.984 21.906 1 93.44 122 GLY B C 1
ATOM 2445 O O . GLY B 1 122 ? 7.641 16.922 22.641 1 93.44 122 GLY B O 1
ATOM 2446 N N . THR B 1 123 ? 9.031 15.984 21.078 1 92.12 123 THR B N 1
ATOM 2447 C CA . THR B 1 123 ? 9.812 17.203 20.938 1 92.12 123 THR B CA 1
ATOM 2448 C C . THR B 1 123 ? 8.93 18.359 20.5 1 92.12 123 THR B C 1
ATOM 2450 O O . THR B 1 123 ? 8.078 18.203 19.609 1 92.12 123 THR B O 1
ATOM 2453 N N . THR B 1 124 ? 9.203 19.531 21.141 1 94.38 124 THR B N 1
ATOM 2454 C CA . THR B 1 124 ? 8.422 20.703 20.781 1 94.38 124 THR B CA 1
ATOM 2455 C C . THR B 1 124 ? 9.258 21.672 19.938 1 94.38 124 THR B C 1
ATOM 2457 O O . THR B 1 124 ? 10.438 21.891 20.234 1 94.38 124 THR B O 1
ATOM 2460 N N . ILE B 1 125 ? 8.68 22.156 18.906 1 92.19 125 ILE B N 1
ATOM 2461 C CA . ILE B 1 125 ? 9.266 23.203 18.062 1 92.19 125 ILE B CA 1
ATOM 2462 C C . ILE B 1 125 ? 8.336 24.406 18.016 1 92.19 125 ILE B C 1
ATOM 2464 O O . ILE B 1 125 ? 7.16 24.281 17.656 1 92.19 125 ILE B O 1
ATOM 2468 N N . ASP B 1 126 ? 8.867 25.594 18.344 1 95.94 126 ASP B N 1
ATOM 2469 C CA . ASP B 1 126 ? 8.062 26.812 18.312 1 95.94 126 ASP B CA 1
ATOM 2470 C C . ASP B 1 126 ? 8.508 27.734 17.172 1 95.94 126 ASP B C 1
ATOM 2472 O O . ASP B 1 126 ? 9.703 28 17.016 1 95.94 126 ASP B O 1
ATOM 2476 N N . PHE B 1 127 ? 7.57 28.156 16.484 1 95.19 127 PHE B N 1
ATOM 2477 C CA . PHE B 1 127 ? 7.758 29.25 15.523 1 95.19 127 PHE B CA 1
ATOM 2478 C C . PHE B 1 127 ? 7.012 30.5 15.969 1 95.19 127 PHE B C 1
ATOM 2480 O O . PHE B 1 127 ? 5.777 30.531 15.961 1 95.19 127 PHE B O 1
ATOM 2487 N N . GLN B 1 128 ? 7.789 31.469 16.312 1 96.62 128 GLN B N 1
ATOM 2488 C CA . GLN B 1 128 ? 7.195 32.688 16.891 1 96.62 128 GLN B CA 1
ATOM 2489 C C . GLN B 1 128 ? 7.426 33.906 16 1 96.62 128 G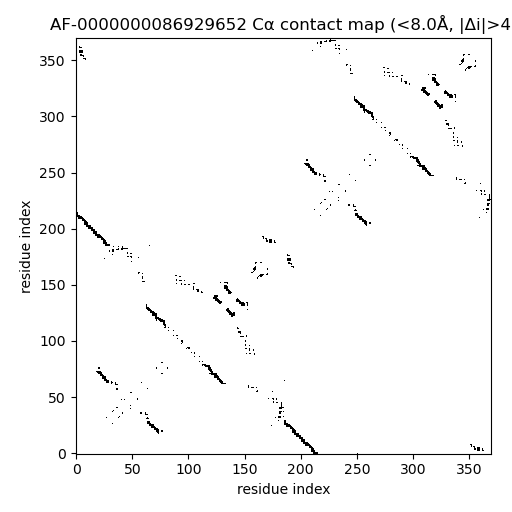LN B C 1
ATOM 2491 O O . GLN B 1 128 ? 8.562 34.188 15.625 1 96.62 128 GLN B O 1
ATOM 2496 N N . ARG B 1 129 ? 6.328 34.469 15.648 1 95.5 129 ARG B N 1
ATOM 2497 C CA . ARG B 1 129 ? 6.414 35.75 14.984 1 95.5 129 ARG B CA 1
ATOM 2498 C C . ARG B 1 129 ? 6.375 36.906 15.992 1 95.5 129 ARG B C 1
ATOM 2500 O O . ARG B 1 129 ? 5.484 36.938 16.844 1 95.5 129 ARG B O 1
ATOM 2507 N N . THR B 1 130 ? 7.352 37.781 15.875 1 91.38 130 THR B N 1
ATOM 2508 C CA . THR B 1 130 ? 7.34 38.969 16.719 1 91.38 130 THR B CA 1
ATOM 2509 C C . THR B 1 130 ? 6.73 40.156 15.969 1 91.38 130 THR B C 1
ATOM 2511 O O . THR B 1 130 ? 6.672 40.156 14.742 1 91.38 130 THR B O 1
ATOM 2514 N N . ALA B 1 131 ? 6.293 41.156 16.75 1 83.06 131 ALA B N 1
ATOM 2515 C CA . ALA B 1 131 ? 5.656 42.344 16.156 1 83.06 131 ALA B CA 1
ATOM 2516 C C . ALA B 1 131 ? 6.613 43.062 15.234 1 83.06 131 ALA B C 1
ATOM 2518 O O . ALA B 1 131 ? 6.188 43.719 14.266 1 83.06 131 ALA B O 1
ATOM 2519 N N . ASP B 1 132 ? 7.93 42.906 15.453 1 86.38 132 ASP B N 1
ATOM 2520 C CA . ASP B 1 132 ? 8.906 43.625 14.656 1 86.38 132 ASP B CA 1
ATOM 2521 C C . ASP B 1 132 ? 9.312 42.844 13.422 1 86.38 132 ASP B C 1
ATOM 2523 O O . ASP B 1 132 ? 10.195 43.25 12.664 1 86.38 132 ASP B O 1
ATOM 2527 N N . GLY B 1 133 ? 8.68 41.688 13.219 1 87.94 133 GLY B N 1
ATOM 2528 C CA . GLY B 1 133 ? 8.805 41 11.945 1 87.94 133 GLY B CA 1
ATOM 2529 C C . GLY B 1 133 ? 9.867 39.906 11.961 1 87.94 133 GLY B C 1
ATOM 2530 O O . GLY B 1 133 ? 10.43 39.562 10.922 1 87.94 133 GLY B O 1
ATOM 2531 N N . LYS B 1 134 ? 10.195 39.406 13.133 1 93.19 134 LYS B N 1
ATOM 2532 C CA . LYS B 1 134 ? 11.125 38.281 13.227 1 93.19 134 LYS B CA 1
ATOM 2533 C C . LYS B 1 134 ? 10.383 36.938 13.367 1 93.19 134 LYS B C 1
ATOM 2535 O O . LYS B 1 134 ? 9.344 36.875 14.039 1 93.19 134 LYS B O 1
ATOM 2540 N N . LEU B 1 135 ? 10.961 36 12.719 1 94.5 135 LEU B N 1
ATOM 2541 C CA . LEU B 1 135 ? 10.531 34.625 12.969 1 94.5 135 LEU B CA 1
ATOM 2542 C C . LEU B 1 135 ? 11.547 33.875 13.836 1 94.5 135 LEU B C 1
ATOM 2544 O O . LEU B 1 135 ? 12.617 33.5 13.352 1 94.5 135 LEU B O 1
ATOM 2548 N N . ILE B 1 136 ? 11.188 33.656 15.047 1 95.38 136 ILE B N 1
ATOM 2549 C CA . ILE B 1 136 ? 12.07 33 16 1 95.38 136 ILE B CA 1
ATOM 2550 C C . ILE B 1 136 ? 11.727 31.5 16.078 1 95.38 136 ILE B C 1
ATOM 2552 O O . ILE B 1 136 ? 10.555 31.141 16.188 1 95.38 136 ILE B O 1
ATOM 2556 N N . THR B 1 137 ? 12.711 30.703 15.984 1 92.5 137 THR B N 1
ATOM 2557 C CA . THR B 1 137 ? 12.531 29.266 16.109 1 92.5 137 THR B CA 1
ATOM 2558 C C . THR B 1 137 ? 13.188 28.734 17.375 1 92.5 137 THR B C 1
ATOM 2560 O O . THR B 1 137 ? 14.344 29.047 17.656 1 92.5 137 THR B O 1
ATOM 2563 N N . LYS B 1 138 ? 12.43 27.969 18.094 1 93.56 138 LYS B N 1
ATOM 2564 C CA . LYS B 1 138 ? 12.93 27.344 19.312 1 93.56 138 LYS B CA 1
ATOM 2565 C C . LYS B 1 138 ? 12.672 25.844 19.297 1 93.56 138 LYS B C 1
ATOM 2567 O O . LYS B 1 138 ? 11.617 25.391 18.859 1 93.56 138 LYS B O 1
ATOM 2572 N N . ILE B 1 139 ? 13.578 25.094 19.828 1 90.25 139 ILE B N 1
ATOM 2573 C CA . ILE B 1 139 ? 13.414 23.656 20.047 1 90.25 139 ILE B CA 1
ATOM 2574 C C . ILE B 1 139 ? 13.555 23.344 21.531 1 90.25 139 ILE B C 1
ATOM 2576 O O . ILE B 1 139 ? 14.57 23.672 22.156 1 90.25 139 ILE B O 1
ATOM 2580 N N . GLU B 1 140 ? 12.602 22.812 22 1 92.38 140 GLU B N 1
ATOM 2581 C CA . GLU B 1 140 ? 12.555 22.531 23.438 1 92.38 140 GLU B CA 1
ATOM 2582 C C . GLU B 1 140 ? 12.883 23.781 24.25 1 92.38 140 GLU B C 1
ATOM 2584 O O . GLU B 1 140 ? 13.695 23.719 25.172 1 92.38 140 GLU B O 1
ATOM 2589 N N . GLY B 1 141 ? 12.367 24.844 23.75 1 93.12 141 GLY B N 1
ATOM 2590 C CA . GLY B 1 141 ? 12.508 26.094 24.484 1 93.12 141 GLY B CA 1
ATOM 2591 C C . GLY B 1 141 ? 13.797 26.828 24.172 1 93.12 141 GLY B C 1
ATOM 2592 O O . GLY B 1 141 ? 13.953 28 24.531 1 93.12 141 GLY B O 1
ATOM 2593 N N . ASN B 1 142 ? 14.742 26.125 23.484 1 92.56 142 ASN B N 1
ATOM 2594 C CA . ASN B 1 142 ? 16 26.734 23.109 1 92.56 142 ASN B CA 1
ATOM 2595 C C . ASN B 1 142 ? 15.938 27.375 21.734 1 92.56 142 ASN B C 1
ATOM 2597 O O . ASN B 1 142 ? 15.586 26.703 20.75 1 92.56 142 ASN B O 1
ATOM 2601 N N . GLN B 1 143 ? 16.344 28.625 21.75 1 93.38 143 GLN B N 1
ATOM 2602 C CA . GLN B 1 143 ? 16.312 29.312 20.453 1 93.38 143 GLN B CA 1
ATOM 2603 C C . GLN B 1 143 ? 17.422 28.797 19.547 1 93.38 143 GLN B C 1
ATOM 2605 O O . GLN B 1 143 ? 18.594 28.797 19.906 1 93.38 143 GLN B O 1
ATOM 2610 N N . ILE B 1 144 ? 17.016 28.453 18.391 1 86.44 144 ILE B N 1
ATOM 2611 C CA . ILE B 1 144 ? 18 27.891 17.453 1 86.44 144 ILE B CA 1
ATOM 2612 C C . ILE B 1 144 ? 18.266 28.891 16.328 1 86.44 144 ILE B C 1
ATOM 2614 O O . ILE B 1 144 ? 19.266 28.797 15.625 1 86.44 144 ILE B O 1
ATOM 2618 N N . GLY B 1 145 ? 17.312 29.844 16.156 1 90.19 145 GLY B N 1
ATOM 2619 C CA . GLY B 1 145 ? 17.5 30.828 15.094 1 90.19 145 GLY B CA 1
ATOM 2620 C C . GLY B 1 145 ? 16.422 31.875 15.047 1 90.19 145 GLY B C 1
ATOM 2621 O O . GLY B 1 145 ? 15.391 31.75 15.719 1 90.19 145 GLY B O 1
ATOM 2622 N N . ALA B 1 146 ? 16.766 33 14.312 1 92.94 146 ALA B N 1
ATOM 2623 C CA . ALA B 1 146 ? 15.82 34.094 14.055 1 92.94 146 ALA B CA 1
ATOM 2624 C C . ALA B 1 146 ? 16.031 34.688 12.672 1 92.94 146 ALA B C 1
ATOM 2626 O O . ALA B 1 146 ? 17.172 34.906 12.25 1 92.94 146 ALA B O 1
ATOM 2627 N N . VAL B 1 147 ? 15 34.781 12.008 1 92.5 147 VAL B N 1
ATOM 2628 C CA . VAL B 1 147 ? 15.07 35.406 10.68 1 92.5 147 VAL B CA 1
ATOM 2629 C C . VAL B 1 147 ? 14.234 36.688 10.656 1 92.5 147 VAL B C 1
ATOM 2631 O O . VAL B 1 147 ? 13.055 36.656 11.008 1 92.5 147 VAL B O 1
ATOM 2634 N N . HIS B 1 148 ? 14.852 37.812 10.289 1 92.81 148 HIS B N 1
ATOM 2635 C CA . HIS B 1 148 ? 14.117 39.062 10.188 1 92.81 148 HIS B CA 1
ATOM 2636 C C . HIS B 1 148 ? 13.539 39.25 8.789 1 92.81 148 HIS B C 1
ATOM 2638 O O . HIS B 1 148 ? 14.219 39.75 7.898 1 92.81 148 HIS B O 1
ATOM 2644 N N . SER B 1 149 ? 12.297 38.844 8.625 1 91.75 149 SER B N 1
ATOM 2645 C CA . SER B 1 149 ? 11.586 38.969 7.355 1 91.75 149 SER B CA 1
ATOM 2646 C C . SER B 1 149 ? 10.078 38.906 7.555 1 91.75 149 SER B C 1
ATOM 2648 O O . SER B 1 149 ? 9.531 37.844 7.859 1 91.75 149 SER B O 1
ATOM 2650 N N . LYS B 1 150 ? 9.422 40 7.273 1 89.25 150 LYS B N 1
ATOM 2651 C CA . LYS B 1 150 ? 7.965 40.031 7.395 1 89.25 150 LYS B CA 1
ATOM 2652 C C . LYS B 1 150 ? 7.305 39.125 6.375 1 89.25 150 LYS B C 1
ATOM 2654 O O . LYS B 1 150 ? 6.277 38.5 6.664 1 89.25 150 LYS B O 1
ATOM 2659 N N . ASP B 1 151 ? 7.945 39.031 5.281 1 89.19 151 ASP B N 1
ATOM 2660 C CA . ASP B 1 151 ? 7.402 38.188 4.234 1 89.19 151 ASP B CA 1
ATOM 2661 C C . ASP B 1 151 ? 7.465 36.719 4.652 1 89.19 151 ASP B C 1
ATOM 2663 O O . ASP B 1 151 ? 6.527 35.938 4.398 1 89.19 151 ASP B O 1
ATOM 2667 N N . LEU B 1 152 ? 8.57 36.375 5.238 1 91 152 LEU B N 1
ATOM 2668 C CA . LEU B 1 152 ? 8.711 35 5.703 1 91 152 LEU B CA 1
ATOM 2669 C C . LEU B 1 152 ? 7.691 34.688 6.793 1 91 152 LEU B C 1
ATOM 2671 O O . LEU B 1 152 ? 7.094 33.625 6.801 1 91 152 LEU B O 1
ATOM 2675 N N . CYS B 1 153 ? 7.547 35.594 7.648 1 92.12 153 CYS B N 1
ATOM 2676 C CA . CYS B 1 153 ? 6.559 35.438 8.703 1 92.12 153 CYS B CA 1
ATOM 2677 C C . CYS B 1 153 ? 5.168 35.219 8.125 1 92.12 153 CYS B C 1
ATOM 2679 O O . CYS B 1 153 ? 4.473 34.25 8.484 1 92.12 153 CYS B O 1
ATOM 2681 N N . ARG B 1 154 ? 4.863 36.094 7.25 1 91.5 154 ARG B N 1
ATOM 2682 C CA . ARG B 1 154 ? 3.551 36 6.617 1 91.5 154 ARG B CA 1
ATOM 2683 C C . ARG B 1 154 ? 3.369 34.656 5.91 1 91.5 154 ARG B C 1
ATOM 2685 O O . ARG B 1 154 ? 2.32 34.031 6.035 1 91.5 154 ARG B O 1
ATOM 2692 N N . ALA B 1 155 ? 4.34 34.312 5.156 1 91.69 155 ALA B N 1
ATOM 2693 C CA . ALA B 1 155 ? 4.273 33.062 4.426 1 91.69 155 ALA B CA 1
ATOM 2694 C C . ALA B 1 155 ? 4.109 31.875 5.379 1 91.69 155 ALA B C 1
ATOM 2696 O O . ALA B 1 155 ? 3.334 30.953 5.109 1 91.69 155 ALA B O 1
ATOM 2697 N N . PHE B 1 156 ? 4.871 31.875 6.441 1 93.5 156 PHE B N 1
ATOM 2698 C CA . PHE B 1 156 ? 4.812 30.781 7.398 1 93.5 156 PHE B CA 1
ATOM 2699 C C . PHE B 1 156 ? 3.406 30.625 7.965 1 93.5 156 PHE B C 1
ATOM 2701 O O . PHE B 1 156 ? 2.828 29.531 7.922 1 93.5 156 PHE B O 1
ATOM 2708 N N . PHE B 1 157 ? 2.885 31.672 8.453 1 95.5 157 PHE B N 1
ATOM 2709 C CA . PHE B 1 157 ? 1.585 31.578 9.109 1 95.5 157 PHE B CA 1
ATOM 2710 C C . PHE B 1 157 ? 0.471 31.406 8.078 1 95.5 157 PHE B C 1
ATOM 2712 O O . PHE B 1 157 ? -0.617 30.938 8.414 1 95.5 157 PHE B O 1
ATOM 2719 N N . ASP B 1 158 ? 0.751 31.766 6.855 1 95.19 158 ASP B N 1
ATOM 2720 C CA . ASP B 1 158 ? -0.175 31.516 5.75 1 95.19 158 ASP B CA 1
ATOM 2721 C C . ASP B 1 158 ? -0.419 30.031 5.555 1 95.19 158 ASP B C 1
ATOM 2723 O O . ASP B 1 158 ? -1.476 29.625 5.062 1 95.19 158 ASP B O 1
ATOM 2727 N N . MET B 1 159 ? 0.502 29.266 5.918 1 93.69 159 MET B N 1
ATOM 2728 C CA . MET B 1 159 ? 0.336 27.828 5.82 1 93.69 159 MET B CA 1
ATOM 2729 C C . MET B 1 159 ? -0.82 27.344 6.695 1 93.69 159 MET B C 1
ATOM 2731 O O . MET B 1 159 ? -1.386 26.281 6.457 1 93.69 159 MET B O 1
ATOM 2735 N N . TYR B 1 160 ? -1.173 28.141 7.656 1 96 160 TYR B N 1
ATOM 2736 C CA . TYR B 1 160 ? -2.205 27.734 8.602 1 96 160 TYR B CA 1
ATOM 2737 C C . TYR B 1 160 ? -3.473 28.562 8.414 1 96 160 TYR B C 1
ATOM 2739 O O . TYR B 1 160 ? -4.574 28.094 8.727 1 96 160 TYR B O 1
ATOM 2747 N N . LEU B 1 161 ? -3.332 29.734 7.875 1 96.5 161 LEU B N 1
ATOM 2748 C CA . LEU B 1 161 ? -4.461 30.656 7.836 1 96.5 161 LEU B CA 1
ATOM 2749 C C . LEU B 1 161 ? -4.859 30.969 6.398 1 96.5 161 LEU B C 1
ATOM 2751 O O . LEU B 1 161 ? -5.941 31.5 6.152 1 96.5 161 LEU B O 1
ATOM 2755 N N . GLY B 1 162 ? -3.934 30.688 5.508 1 94.31 162 GLY B N 1
ATOM 2756 C CA . GLY B 1 162 ? -4.156 31.062 4.125 1 94.31 162 GLY B CA 1
ATOM 2757 C C . GLY B 1 162 ? -4.895 30 3.326 1 94.31 162 GLY B C 1
ATOM 2758 O O . GLY B 1 162 ? -5.68 29.234 3.885 1 94.31 162 GLY B O 1
ATOM 2759 N N . ASP B 1 163 ? -4.637 30.094 1.998 1 90.69 163 ASP B N 1
ATOM 2760 C CA . ASP B 1 163 ? -5.23 29.109 1.099 1 90.69 163 ASP B CA 1
ATOM 2761 C C . ASP B 1 163 ? -4.504 27.781 1.198 1 90.69 163 ASP B C 1
ATOM 2763 O O . ASP B 1 163 ? -3.281 27.734 1.34 1 90.69 163 ASP B O 1
ATOM 2767 N N . LEU B 1 164 ? -5.305 26.75 1.085 1 88.94 164 LEU B N 1
ATOM 2768 C CA . LEU B 1 164 ? -4.781 25.391 1.16 1 88.94 164 LEU B CA 1
ATOM 2769 C C . LEU B 1 164 ? -3.965 25.188 2.434 1 88.94 164 LEU B C 1
ATOM 2771 O O . LEU B 1 164 ? -2.783 24.844 2.371 1 88.94 164 LEU B O 1
ATOM 2775 N N . PRO B 1 165 ? -4.613 25.391 3.494 1 93.19 165 PRO B N 1
ATOM 2776 C CA . PRO B 1 165 ? -3.9 25.297 4.77 1 93.19 165 PRO B CA 1
ATOM 2777 C C . PRO B 1 165 ? -3.574 23.859 5.156 1 93.19 165 PRO B C 1
ATOM 2779 O O . PRO B 1 165 ? -4.09 22.922 4.543 1 93.19 165 PRO B O 1
ATOM 2782 N N . VAL B 1 166 ? -2.699 23.734 6.141 1 90.12 166 VAL B N 1
ATOM 2783 C CA . VAL B 1 166 ? -2.34 22.438 6.691 1 90.12 166 VAL B CA 1
ATOM 2784 C C . VAL B 1 166 ? -3.602 21.703 7.129 1 90.12 166 VAL B C 1
ATOM 2786 O O . VAL B 1 166 ? -3.689 20.469 6.988 1 90.12 166 VAL B O 1
ATOM 2789 N N . SER B 1 167 ? -4.59 22.344 7.602 1 93.44 167 SER B N 1
ATOM 2790 C CA . SER B 1 167 ? -5.871 21.797 8.039 1 93.44 167 SER B CA 1
ATOM 2791 C C . SER B 1 167 ? -6.977 22.844 7.934 1 93.44 167 SER B C 1
ATOM 2793 O O . SER B 1 167 ? -6.949 23.859 8.633 1 93.44 167 SER B O 1
ATOM 2795 N N . GLU B 1 168 ? -7.945 22.5 7.094 1 94.88 168 GLU B N 1
ATOM 2796 C CA . GLU B 1 168 ? -9.086 23.391 6.941 1 94.88 168 GLU B CA 1
ATOM 2797 C C . GLU B 1 168 ? -9.859 23.531 8.25 1 94.88 168 GLU B C 1
ATOM 2799 O O . GLU B 1 168 ? -10.305 24.609 8.609 1 94.88 168 GLU B O 1
ATOM 2804 N N . GLN B 1 169 ? -9.977 22.422 8.836 1 96.06 169 GLN B N 1
ATOM 2805 C CA . GLN B 1 169 ? -10.688 22.406 10.109 1 96.06 169 GLN B CA 1
ATOM 2806 C C . GLN B 1 169 ? -9.969 23.281 11.141 1 96.06 169 GLN B C 1
ATOM 2808 O O . GLN B 1 169 ? -10.609 24.062 11.852 1 96.06 169 GLN B O 1
ATOM 2813 N N . SER B 1 170 ? -8.727 23.156 11.227 1 97.12 170 SER B N 1
ATOM 2814 C CA . SER B 1 170 ? -7.953 23.953 12.18 1 97.12 170 SER B CA 1
ATOM 2815 C C . SER B 1 170 ? -8.039 25.438 11.852 1 97.12 170 SER B C 1
ATOM 2817 O O . SER B 1 170 ? -8.148 26.281 12.758 1 97.12 170 SER B O 1
ATOM 2819 N N . LYS B 1 171 ? -7.969 25.766 10.625 1 97.25 171 LYS B N 1
ATOM 2820 C CA . LYS B 1 171 ? -8.086 27.156 10.203 1 97.25 171 LYS B CA 1
ATOM 2821 C C . LYS B 1 171 ? -9.406 27.766 10.68 1 97.25 171 LYS B C 1
ATOM 2823 O O . LYS B 1 171 ? -9.422 28.875 11.227 1 97.25 171 LYS B O 1
ATOM 2828 N N . GLU B 1 172 ? -10.445 27.047 10.445 1 97.19 172 GLU B N 1
ATOM 2829 C CA . GLU B 1 172 ? -11.758 27.516 10.859 1 97.19 172 GLU B CA 1
ATOM 2830 C C . GLU B 1 172 ? -11.82 27.719 12.375 1 97.19 172 GLU B C 1
ATOM 2832 O O . GLU B 1 172 ? -12.406 28.688 12.844 1 97.19 172 GLU B O 1
ATOM 2837 N N . GLU B 1 173 ? -11.289 26.828 13.078 1 97.69 173 GLU B N 1
ATOM 2838 C CA . GLU B 1 173 ? -11.266 26.938 14.539 1 97.69 173 GLU B CA 1
ATOM 2839 C C . GLU B 1 173 ? -10.461 28.156 14.992 1 97.69 173 GLU B C 1
ATOM 2841 O O . GLU B 1 173 ? -10.883 28.875 15.891 1 97.69 173 GLU B O 1
ATOM 2846 N N . ILE B 1 174 ? -9.344 28.328 14.422 1 98.06 174 ILE B N 1
ATOM 2847 C CA . ILE B 1 174 ? -8.508 29.484 14.727 1 98.06 174 ILE B CA 1
ATOM 2848 C C . ILE B 1 174 ? -9.281 30.766 14.453 1 98.06 174 ILE B C 1
ATOM 2850 O O . ILE B 1 174 ? -9.344 31.656 15.305 1 98.06 174 ILE B O 1
ATOM 2854 N N . GLY B 1 175 ? -9.859 30.828 13.289 1 97.62 175 GLY B N 1
ATOM 2855 C CA . GLY B 1 175 ? -10.648 32 12.938 1 97.62 175 GLY B CA 1
ATOM 2856 C C . GLY B 1 175 ? -11.766 32.281 13.922 1 97.62 175 GLY B C 1
ATOM 2857 O O . GLY B 1 175 ? -11.945 33.438 14.344 1 97.62 175 GLY B O 1
ATOM 2858 N N . ARG B 1 176 ? -12.445 31.266 14.234 1 97.75 176 ARG B N 1
ATOM 2859 C CA . ARG B 1 176 ? -13.57 31.406 15.156 1 97.75 176 ARG B CA 1
ATOM 2860 C C . ARG B 1 176 ? -13.094 31.922 16.516 1 97.75 176 ARG B C 1
ATOM 2862 O O . ARG B 1 176 ? -13.688 32.844 17.078 1 97.75 176 ARG B O 1
ATOM 2869 N N . ASN B 1 177 ? -12.102 31.375 17.031 1 97.94 177 ASN B N 1
ATOM 2870 C CA . ASN B 1 177 ? -11.602 31.75 18.344 1 97.94 177 ASN B CA 1
ATOM 2871 C C . ASN B 1 177 ? -11 33.156 18.344 1 97.94 177 ASN B C 1
ATOM 2873 O O . ASN B 1 177 ? -11.141 33.875 19.312 1 97.94 177 ASN B O 1
ATOM 2877 N N . VAL B 1 178 ? -10.359 33.5 17.297 1 97.62 178 VAL B N 1
ATOM 2878 C CA . VAL B 1 178 ? -9.836 34.844 17.172 1 97.62 178 VAL B CA 1
ATOM 2879 C C . VAL B 1 178 ? -10.992 35.844 17.062 1 97.62 178 VAL B C 1
ATOM 2881 O O . VAL B 1 178 ? -10.961 36.906 17.672 1 97.62 178 VAL B O 1
ATOM 2884 N N . ALA B 1 179 ? -11.969 35.469 16.312 1 97.31 179 ALA B N 1
ATOM 2885 C CA . ALA B 1 179 ? -13.156 36.312 16.203 1 97.31 179 ALA B CA 1
ATOM 2886 C C . ALA B 1 179 ? -13.805 36.531 17.562 1 97.31 179 ALA B C 1
ATOM 2888 O O . ALA B 1 179 ? -14.266 37.625 17.875 1 97.31 179 ALA B O 1
ATOM 2889 N N . ASN B 1 180 ? -13.797 35.5 18.312 1 97.25 180 ASN B N 1
ATOM 2890 C CA . ASN B 1 180 ? -14.344 35.625 19.672 1 97.25 180 ASN B CA 1
ATOM 2891 C C . ASN B 1 180 ? -13.531 36.594 20.516 1 97.25 180 ASN B C 1
ATOM 2893 O O . ASN B 1 180 ? -14.094 37.312 21.328 1 97.25 180 ASN B O 1
ATOM 2897 N N . ILE B 1 181 ? -12.281 36.562 20.391 1 96.56 181 ILE B N 1
ATOM 2898 C CA . ILE B 1 181 ? -11.406 37.469 21.094 1 96.56 181 ILE B CA 1
ATOM 2899 C C . ILE B 1 181 ? -11.734 38.906 20.672 1 96.56 181 ILE B C 1
ATOM 2901 O O . ILE B 1 181 ? -11.852 39.812 21.531 1 96.56 181 ILE B O 1
ATOM 2905 N N . ILE B 1 182 ? -11.906 39.094 19.422 1 96.69 182 ILE B N 1
ATOM 2906 C CA . ILE B 1 182 ? -12.156 40.438 18.891 1 96.69 182 ILE B CA 1
ATOM 2907 C C . ILE B 1 182 ? -13.492 40.938 19.406 1 96.69 182 ILE B C 1
ATOM 2909 O O . ILE B 1 182 ? -13.625 42.125 19.719 1 96.69 182 ILE B O 1
ATOM 2913 N N . ARG B 1 183 ? -14.406 40.094 19.484 1 93.5 183 ARG B N 1
ATOM 2914 C CA . ARG B 1 183 ? -15.734 40.469 19.953 1 93.5 183 ARG B CA 1
ATOM 2915 C C . ARG B 1 183 ? -15.672 41 21.375 1 93.5 183 ARG B C 1
ATOM 2917 O O . ARG B 1 183 ? -16.531 41.781 21.797 1 93.5 183 ARG B O 1
ATOM 2924 N N . ARG B 1 184 ? -14.695 40.625 22.094 1 91.62 184 ARG B N 1
ATOM 2925 C CA . ARG B 1 184 ? -14.562 41.031 23.484 1 91.62 184 ARG B CA 1
ATOM 2926 C C . ARG B 1 184 ? -13.68 42.281 23.609 1 91.62 184 ARG B C 1
ATOM 2928 O O . ARG B 1 184 ? -13.359 42.719 24.719 1 91.62 184 ARG B O 1
ATOM 2935 N N . CYS B 1 185 ? -13.281 42.719 22.531 1 92.06 185 CYS B N 1
ATOM 2936 C CA . CYS B 1 185 ? -12.43 43.906 22.562 1 92.06 185 CYS B CA 1
ATOM 2937 C C . CYS B 1 185 ? -13.242 45.156 22.875 1 92.06 185 CYS B C 1
ATOM 2939 O O . CYS B 1 185 ? -14.43 45.219 22.547 1 92.06 185 CYS B O 1
#

Secondary structure (DSSP, 8-state):
-EEEEEEEEEEEEEEEEEEEEEEEEEEE-HHHHHHHHHHHHTTS-HHHHTT-HHHHHHHHHS---EEEEEEE-STTEEHHHHHHHHHHHHHHHHHHH-TT--THHHHHHHHTT-S--EE-TT-EEEEEE-TTSEEEEEETTEEEEEEE-HHHHHHHHHHHHSSS-S-HHHHHHHHHHHHHHHHT-/-EEEEEEEEEEEEEEEEEEEEEEEEEEE-HHHHHHHHHHHHTTS-HHHHTT-HHHHHHHHHS---EEEEEEE-STTEEHHHHHHHHHHHHHHHHHHH-TT--THHHHHHHHTT-S--EE-TT-EEEEEE-TTSEEEEEETTEEEEEEE-HHHHHHHHHHHHSSS-S-HHHHHHHHHHHHHHHHT-

Sequence (370 aa):
QVLVGTGSRTMKIIKIKSLKIYAFGFYVHPYSVCKKLGSKYASISVDELNKRHDFYEDLLRADIDMTVRLVVSCNGMKINTVRDAFEKSLRARLVKTNPETDFHCITTFRSNFTQDIPLPAGTTIDFQRTADGKLITKIEGNQIGAVHSKDLCRAFFDMYLGDLPVSEQSKEEIGRNVANIIRRCQVLVGTGSRTMKIIKIKSLKIYAFGFYVHPYSVCKKLGSKYASISVDELNKRHDFYEDLLRADIDMTVRLVVSCNGMKINTVRDAFEKSLRARLVKTNPETDFHCITTFRSNFTQDIPLPAGTTIDFQRTADGKLITKIEGNQIGAVHSKDLCRAFFDMYLGDLPVSEQSKEEIGRNVANIIRRC

InterPro domains:
  IPR016087 Chalcone isomerase [PF16035] (3-174)
  IPR016088 Chalcone isomerase, 3-layer sandwich [G3DSA:3.50.70.10] (1-160)
  IPR016089 Chalcone isomerase, orthogonal bundle domain superfamily [G3DSA:1.10.890.20] (32-175)
  IPR036298 Chalcone isomerase superfamily [SSF54626] (2-183)